Protein AF-A0A967NB26-F1 (afdb_monomer_lite)

Sequence (271 aa):
MTHTLHRYGPYPDLTDDYIVFAMPARGYNDRDAVERQREFLRLALRHDPVNIGDSKKGGAFHAEEGLGPGVHWRRNGGMDPGTVIEGVDSPGLVSAVFDRYEAVEAFVRELEAADLGLSVNVSSLADRAEACCRACGLTRHSVEYSLGFRGRTERLPEEPALRLSTMCGHGMVSPRLAGKMLERVREGRRSPEEAAGTLARFCVCGVFNPARAARILAGGEPRGVGARDRGELGEHLPGVHPEKHSRIASSRASAERPLSGSSRPRNDTLT

Secondary structure (DSSP, 8-state):
--TTTT--S-GGGSTT-EEEEEEPPTTTS-TTHHHHHHHHHHHHHTT--SEEEETTTEESSPPPS---GGGGT----S--HHHHHHH--SS--EEEEES-HHHHHHHHHHHHHHT---EEEEES-HHHHHHHHHHTTPPP----------S-GGGSPPHHHHHHHGGGSSS-S-HHHHHHHHHHHHTTSS-HHHHHHHHHTT-TTS---HHHHHHHHTTPPPPP--TTTS----S-SPP--------------------------------

Foldseek 3Di:
DCLQQQQDDPQLLQLQKKKKKWAADPPPQFVVVLVLLLVLLVLLVVLPFLKKFFPPQFIQLADDPPPDPCCVQDPDLDGRSVCRSVVSDGGGMIMTIGRDLVSVLVSVLVNVVVPSVTDMDMHTPPVSVCVSCVSNVHDDPDDDHDPYDDDPCVPDQDRLLSNQQSQLSVSLQPSVLSVVLLVCCVVVVDQLLSSLSVSQNSSGRTRHRSVSSSCSSNVHDRDDQDPVSPPPPDPDPPDPDDDDDDDDDDDDDDDDDDDDDDDDDDDDDDD

Structure (mmCIF, N/CA/C/O backbone):
data_AF-A0A967NB26-F1
#
_entry.id   AF-A0A967NB26-F1
#
loop_
_atom_site.group_PDB
_atom_site.id
_atom_site.type_symbol
_atom_site.label_atom_id
_atom_site.label_alt_id
_atom_site.label_comp_id
_atom_site.label_asym_id
_atom_site.label_entity_id
_atom_site.label_seq_id
_atom_site.pdbx_PDB_ins_code
_atom_site.Cartn_x
_atom_site.Cartn_y
_atom_site.Cartn_z
_atom_site.occupancy
_atom_site.B_iso_or_equiv
_atom_site.auth_seq_id
_atom_site.auth_comp_id
_atom_site.auth_asym_id
_atom_site.auth_atom_id
_atom_site.pdbx_PDB_model_num
ATOM 1 N N . MET A 1 1 ? 8.879 -12.209 0.072 1.00 56.44 1 MET A N 1
ATOM 2 C CA . MET A 1 1 ? 8.487 -10.818 0.394 1.00 56.44 1 MET A CA 1
ATOM 3 C C . MET A 1 1 ? 7.181 -10.930 1.162 1.00 56.44 1 MET A C 1
ATOM 5 O O . MET A 1 1 ? 6.112 -10.800 0.593 1.00 56.44 1 MET A O 1
ATOM 9 N N . THR A 1 2 ? 7.266 -11.309 2.437 1.00 60.75 2 THR A N 1
ATOM 10 C CA . THR A 1 2 ? 6.155 -12.023 3.095 1.00 60.75 2 THR A CA 1
ATOM 11 C C . THR A 1 2 ? 5.225 -11.104 3.898 1.00 60.75 2 THR A C 1
ATOM 13 O O . THR A 1 2 ? 4.138 -11.495 4.314 1.00 60.75 2 THR A O 1
ATOM 16 N N . HIS A 1 3 ? 5.636 -9.852 4.124 1.00 77.31 3 HIS A N 1
ATOM 17 C CA . HIS A 1 3 ? 5.004 -8.980 5.111 1.00 77.31 3 HIS A CA 1
ATOM 18 C C . HIS A 1 3 ? 3.604 -8.503 4.688 1.00 77.31 3 HIS A C 1
ATOM 20 O O . HIS A 1 3 ? 2.718 -8.416 5.534 1.00 77.31 3 HIS A O 1
ATOM 26 N N . THR A 1 4 ? 3.358 -8.252 3.397 1.00 86.94 4 THR A N 1
ATOM 27 C CA . THR A 1 4 ? 2.028 -7.849 2.904 1.00 86.94 4 THR A CA 1
ATOM 28 C C . THR A 1 4 ? 1.067 -9.010 2.663 1.00 86.94 4 THR A C 1
ATOM 30 O O . THR A 1 4 ? -0.120 -8.765 2.479 1.00 86.94 4 THR A O 1
ATOM 33 N N . LEU A 1 5 ? 1.537 -10.261 2.700 1.00 83.75 5 LEU A N 1
ATOM 34 C CA . LEU A 1 5 ? 0.688 -11.447 2.522 1.00 83.75 5 LEU A CA 1
ATOM 35 C C . LEU A 1 5 ? -0.113 -11.799 3.779 1.00 83.75 5 LEU A C 1
ATOM 37 O O . LEU A 1 5 ? -1.134 -12.475 3.700 1.00 83.75 5 LEU A O 1
ATOM 41 N N . HIS A 1 6 ? 0.323 -11.331 4.948 1.00 87.69 6 HIS A N 1
ATOM 42 C CA . HIS A 1 6 ? -0.341 -11.593 6.227 1.00 87.69 6 HIS A CA 1
ATOM 43 C C . HIS A 1 6 ? -1.467 -10.599 6.552 1.00 87.69 6 HIS A C 1
ATOM 45 O O . HIS A 1 6 ? -1.814 -10.414 7.721 1.00 87.69 6 HIS A O 1
ATOM 51 N N . ARG A 1 7 ? -2.059 -9.957 5.537 1.00 92.44 7 ARG A N 1
ATOM 52 C CA . ARG A 1 7 ? -3.219 -9.085 5.734 1.00 92.44 7 ARG A CA 1
ATOM 53 C C . ARG A 1 7 ? -4.418 -9.892 6.195 1.00 92.44 7 ARG A C 1
ATOM 55 O O . ARG A 1 7 ? -4.801 -10.879 5.575 1.00 92.44 7 ARG A O 1
ATOM 62 N N . TYR A 1 8 ? -4.986 -9.469 7.317 1.00 93.50 8 TYR A N 1
ATOM 63 C CA . TYR A 1 8 ? -6.102 -10.152 7.950 1.00 93.50 8 TYR A CA 1
ATOM 64 C C . TYR A 1 8 ? -7.425 -9.481 7.590 1.00 93.50 8 TYR A C 1
ATOM 66 O O . TYR A 1 8 ? -7.505 -8.251 7.560 1.00 93.50 8 TYR A O 1
ATOM 74 N N . GLY A 1 9 ? -8.457 -10.290 7.358 1.00 92.00 9 GLY A N 1
ATOM 75 C CA . GLY A 1 9 ? -9.823 -9.867 7.064 1.00 92.00 9 GLY A CA 1
ATOM 76 C C . GLY A 1 9 ? -10.608 -10.981 6.363 1.00 92.00 9 GLY A C 1
ATOM 77 O O . GLY A 1 9 ? -10.001 -11.926 5.853 1.00 92.00 9 GLY A O 1
ATOM 78 N N . PRO A 1 10 ? -11.947 -10.905 6.342 1.00 90.56 10 PRO A N 1
ATOM 79 C CA . PRO A 1 10 ? -12.755 -11.806 5.528 1.00 90.56 10 PRO A CA 1
ATOM 80 C C . PRO A 1 10 ? -12.493 -11.557 4.034 1.00 90.56 10 PRO A C 1
ATOM 82 O O . PRO A 1 10 ? -12.123 -10.452 3.645 1.00 90.56 10 PRO A O 1
ATOM 85 N N . TYR A 1 11 ? -12.728 -12.560 3.181 1.00 91.06 11 TYR A N 1
ATOM 86 C CA . TYR A 1 11 ? -12.450 -12.472 1.738 1.00 91.06 11 TYR A CA 1
ATOM 87 C C . TYR A 1 11 ? -12.994 -11.186 1.076 1.00 91.06 11 TYR A C 1
ATOM 89 O O . TYR A 1 11 ? -12.203 -10.489 0.444 1.00 91.06 11 TYR A O 1
ATOM 97 N N . PRO A 1 12 ? -14.270 -10.784 1.268 1.00 89.62 12 PRO A N 1
ATOM 98 C CA . PRO A 1 12 ? -14.810 -9.569 0.644 1.00 89.62 12 PRO A CA 1
ATOM 99 C C . PRO A 1 12 ? -14.138 -8.258 1.093 1.00 89.62 12 PRO A C 1
ATOM 101 O O . PRO A 1 12 ? -14.307 -7.220 0.468 1.00 89.62 12 PRO A O 1
ATOM 104 N N . ASP A 1 13 ? -13.401 -8.268 2.207 1.00 89.19 13 ASP A N 1
ATOM 105 C CA . ASP A 1 13 ? -12.663 -7.098 2.696 1.00 89.19 13 ASP A CA 1
ATOM 106 C C . ASP A 1 13 ? -11.258 -6.979 2.087 1.00 89.19 13 ASP A C 1
ATOM 108 O O . ASP A 1 13 ? -10.575 -5.977 2.293 1.00 89.19 13 ASP A O 1
ATOM 112 N N . LEU A 1 14 ? -10.806 -8.019 1.388 1.00 92.50 14 LEU A N 1
ATOM 113 C CA . LEU A 1 14 ? -9.493 -8.091 0.749 1.00 92.50 14 LEU A CA 1
ATOM 114 C C . LEU A 1 14 ? -9.586 -7.933 -0.778 1.00 92.50 14 LEU A C 1
ATOM 116 O O . LEU A 1 14 ? -8.562 -7.915 -1.455 1.00 92.50 14 LEU A O 1
ATOM 120 N N . THR A 1 15 ? -10.795 -7.819 -1.339 1.00 92.50 15 THR A N 1
ATOM 121 C CA . THR A 1 15 ? -11.013 -7.703 -2.793 1.00 92.50 15 THR A CA 1
ATOM 122 C C . THR A 1 15 ? -10.658 -6.334 -3.367 1.00 92.50 15 THR A C 1
ATOM 124 O O . THR A 1 15 ? -10.613 -6.187 -4.583 1.00 92.50 15 THR A O 1
ATOM 127 N N . ASP A 1 16 ? -10.414 -5.342 -2.517 1.00 92.56 16 ASP A N 1
ATOM 128 C CA . ASP A 1 16 ? -9.975 -3.987 -2.861 1.00 92.56 16 ASP A CA 1
ATOM 129 C C . ASP A 1 16 ? -8.596 -3.677 -2.256 1.00 92.56 16 ASP A C 1
ATOM 131 O O . ASP A 1 16 ? -8.324 -2.560 -1.820 1.00 92.56 16 ASP A O 1
ATOM 135 N N . ASP A 1 17 ? -7.733 -4.688 -2.157 1.00 95.62 17 ASP A N 1
ATOM 136 C CA . ASP A 1 17 ? -6.411 -4.538 -1.563 1.00 95.62 17 ASP A CA 1
ATOM 137 C C . ASP A 1 17 ? -5.329 -5.147 -2.452 1.00 95.62 17 ASP A C 1
ATOM 139 O O . ASP A 1 17 ? -4.975 -6.324 -2.343 1.00 95.62 17 ASP A O 1
ATOM 143 N N . TYR A 1 18 ? -4.825 -4.318 -3.365 1.00 96.44 18 TYR A N 1
ATOM 144 C CA . TYR A 1 18 ? -3.816 -4.693 -4.345 1.00 96.44 18 TYR A CA 1
ATOM 145 C C . TYR A 1 18 ? -2.552 -3.883 -4.124 1.00 96.44 18 TYR A C 1
ATOM 147 O O . TYR A 1 18 ? -2.595 -2.657 -4.077 1.00 96.44 18 TYR A O 1
ATOM 155 N N . ILE A 1 19 ? -1.415 -4.561 -4.020 1.00 97.06 19 ILE A N 1
ATOM 156 C CA . ILE A 1 19 ? -0.118 -3.906 -3.863 1.00 97.06 19 ILE A CA 1
ATOM 157 C C . ILE A 1 19 ? 0.798 -4.450 -4.941 1.00 97.06 19 ILE A C 1
ATOM 159 O O . ILE A 1 19 ? 1.047 -5.654 -4.995 1.00 97.06 19 ILE A O 1
ATOM 163 N N . VAL A 1 20 ? 1.303 -3.568 -5.790 1.00 97.25 20 VAL A N 1
ATOM 164 C CA . VAL A 1 20 ? 2.274 -3.911 -6.822 1.00 97.25 20 VAL A CA 1
ATOM 165 C C . VAL A 1 20 ? 3.627 -3.377 -6.390 1.00 97.25 20 VAL A C 1
ATOM 167 O O . VAL A 1 20 ? 3.770 -2.196 -6.081 1.00 97.25 20 VAL A O 1
ATOM 170 N N . PHE A 1 21 ? 4.619 -4.252 -6.359 1.00 96.88 21 PHE A N 1
ATOM 171 C CA . PHE A 1 21 ? 6.000 -3.931 -6.033 1.00 96.88 21 PHE A CA 1
ATOM 172 C C . PHE A 1 21 ? 6.872 -4.010 -7.270 1.00 96.88 21 PHE A C 1
ATOM 174 O O . PHE A 1 21 ? 6.679 -4.918 -8.075 1.00 96.88 21 PHE A O 1
ATOM 181 N N . ALA A 1 22 ? 7.887 -3.151 -7.350 1.00 96.94 22 ALA A N 1
ATOM 182 C CA . ALA A 1 22 ? 8.974 -3.288 -8.308 1.00 96.94 22 ALA A CA 1
ATOM 183 C C . ALA A 1 22 ? 10.338 -3.127 -7.626 1.00 96.94 22 ALA A C 1
ATOM 185 O O . ALA A 1 22 ? 10.576 -2.185 -6.861 1.00 96.94 22 ALA A O 1
ATOM 186 N N . MET A 1 23 ? 11.253 -4.053 -7.909 1.00 95.94 23 MET A N 1
ATOM 187 C CA . MET A 1 23 ? 12.622 -4.007 -7.393 1.00 95.94 23 MET A CA 1
ATOM 188 C C . MET A 1 23 ? 13.634 -4.583 -8.393 1.00 95.94 23 MET A C 1
ATOM 190 O O . MET A 1 23 ? 13.323 -5.543 -9.102 1.00 95.94 23 MET A O 1
ATOM 194 N N . PRO A 1 24 ? 14.862 -4.045 -8.454 1.00 96.25 24 PRO A N 1
ATOM 195 C CA . PRO A 1 24 ? 15.952 -4.680 -9.170 1.00 96.25 24 PRO A CA 1
ATOM 196 C C . PRO A 1 24 ? 16.529 -5.853 -8.359 1.00 96.25 24 PRO A C 1
ATOM 198 O O . PRO A 1 24 ? 16.583 -5.839 -7.127 1.00 96.25 24 PRO A O 1
ATOM 201 N N . ALA A 1 25 ? 17.017 -6.862 -9.066 1.00 93.81 25 ALA A N 1
ATOM 202 C CA . ALA A 1 25 ? 17.925 -7.874 -8.566 1.00 93.81 25 ALA A CA 1
ATOM 203 C C . ALA A 1 25 ? 19.355 -7.312 -8.511 1.00 93.81 25 ALA A C 1
ATOM 205 O O . ALA A 1 25 ? 19.955 -6.933 -9.524 1.00 93.81 25 ALA A O 1
ATOM 206 N N . ARG A 1 26 ? 19.911 -7.280 -7.297 1.00 92.31 26 ARG A N 1
ATOM 207 C CA . ARG A 1 26 ? 21.260 -6.769 -7.029 1.00 92.31 26 ARG A CA 1
ATOM 208 C C . ARG A 1 26 ? 22.308 -7.510 -7.863 1.00 92.31 26 ARG A C 1
ATOM 210 O O . ARG A 1 26 ? 22.366 -8.736 -7.815 1.00 92.31 26 ARG A O 1
ATOM 217 N N . GLY A 1 27 ? 23.153 -6.763 -8.570 1.00 93.12 27 GLY A N 1
ATOM 218 C CA . GLY A 1 27 ? 24.195 -7.295 -9.448 1.00 93.12 27 GLY A CA 1
ATOM 219 C C . GLY A 1 27 ? 23.717 -7.799 -10.814 1.00 93.12 27 GLY A C 1
ATOM 220 O O . GLY A 1 27 ? 24.556 -8.234 -11.596 1.00 93.12 27 GLY A O 1
ATOM 221 N N . TYR A 1 28 ? 22.416 -7.736 -11.118 1.00 93.81 28 TYR A N 1
ATOM 222 C CA . TYR A 1 28 ? 21.865 -8.165 -12.411 1.00 93.81 28 TYR A CA 1
ATOM 223 C C . TYR A 1 28 ? 21.277 -6.993 -13.196 1.00 93.81 28 TYR A C 1
ATOM 225 O O . TYR A 1 28 ? 21.638 -6.767 -14.346 1.00 93.81 28 TYR A O 1
ATOM 233 N N . ASN A 1 29 ? 20.379 -6.230 -12.575 1.00 93.88 29 ASN A N 1
ATOM 234 C CA . ASN A 1 29 ? 19.657 -5.127 -13.213 1.00 93.88 29 ASN A CA 1
ATOM 235 C C . ASN A 1 29 ? 19.486 -3.940 -12.248 1.00 93.88 29 ASN A C 1
ATOM 237 O O . ASN A 1 29 ? 18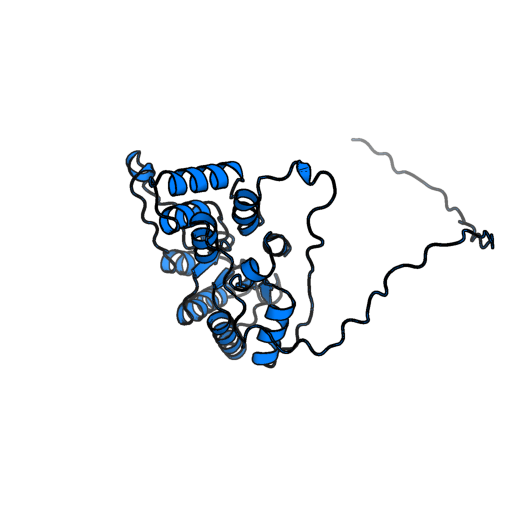.481 -3.240 -12.308 1.00 93.88 29 ASN A O 1
ATOM 241 N N . ASP A 1 30 ? 20.443 -3.707 -11.350 1.00 91.19 30 ASP A N 1
ATOM 242 C CA . ASP A 1 30 ? 20.446 -2.601 -10.380 1.00 91.19 30 ASP A CA 1
ATOM 243 C C . ASP A 1 30 ? 21.171 -1.337 -10.872 1.00 91.19 30 ASP A C 1
ATOM 245 O O . ASP A 1 30 ? 20.970 -0.256 -10.312 1.00 91.19 30 ASP A O 1
ATOM 249 N N . ARG A 1 31 ? 21.948 -1.435 -11.957 1.00 90.88 31 ARG A N 1
ATOM 250 C CA . ARG A 1 31 ? 22.485 -0.264 -12.664 1.00 90.88 31 ARG A CA 1
ATOM 251 C C . ARG A 1 31 ? 21.334 0.570 -13.234 1.00 90.88 31 ARG A C 1
ATOM 253 O O . ARG A 1 31 ? 20.413 0.025 -13.842 1.00 90.88 31 ARG A O 1
ATOM 260 N N . ASP A 1 32 ? 21.365 1.877 -12.986 1.00 89.00 32 ASP A N 1
ATOM 261 C CA . ASP A 1 32 ? 20.348 2.843 -13.431 1.00 89.00 32 ASP A CA 1
ATOM 262 C C . ASP A 1 32 ? 18.907 2.463 -13.031 1.00 89.00 32 ASP A C 1
ATOM 264 O O . ASP A 1 32 ? 17.928 2.880 -13.650 1.00 89.00 32 ASP A O 1
ATOM 268 N N . ALA A 1 33 ? 18.747 1.645 -11.983 1.00 95.31 33 ALA A N 1
ATOM 269 C CA . ALA A 1 33 ? 17.432 1.195 -11.537 1.00 95.31 33 ALA A CA 1
ATOM 270 C C . ALA A 1 33 ? 16.601 2.327 -10.922 1.00 95.31 33 ALA A C 1
ATOM 272 O O . ALA A 1 33 ? 15.381 2.263 -10.976 1.00 95.31 33 ALA A O 1
ATOM 273 N N . VAL A 1 34 ? 17.242 3.375 -10.393 1.00 97.00 34 VAL A N 1
ATOM 274 C CA . VAL A 1 34 ? 16.558 4.529 -9.786 1.00 97.00 34 VAL A CA 1
ATOM 275 C C . VAL A 1 34 ? 15.581 5.176 -10.764 1.00 97.00 34 VAL A C 1
ATOM 277 O O . VAL A 1 34 ? 14.421 5.370 -10.415 1.00 97.00 34 VAL A O 1
ATOM 280 N N . GLU A 1 35 ? 15.999 5.459 -12.000 1.00 97.06 35 GLU A N 1
ATOM 281 C CA . GLU A 1 35 ? 15.102 6.112 -12.961 1.00 97.06 35 GLU A CA 1
ATOM 282 C C . GLU A 1 35 ? 13.971 5.181 -13.405 1.00 97.06 35 GLU A C 1
ATOM 284 O O . GLU A 1 35 ? 12.829 5.608 -13.531 1.00 97.06 35 GLU A O 1
ATOM 289 N N . ARG A 1 36 ? 14.248 3.880 -13.533 1.00 97.50 36 ARG A N 1
ATOM 290 C CA . ARG A 1 36 ? 13.222 2.870 -13.834 1.00 97.50 36 ARG A CA 1
ATOM 291 C C . ARG A 1 36 ? 12.217 2.727 -12.686 1.00 97.50 36 ARG A C 1
ATOM 293 O O . ARG A 1 36 ? 11.029 2.554 -12.923 1.00 97.50 36 ARG A O 1
ATOM 300 N N . GLN A 1 37 ? 12.661 2.867 -11.440 1.00 97.75 37 GLN A N 1
ATOM 301 C CA . GLN A 1 37 ? 11.789 2.890 -10.263 1.00 97.75 37 GLN A CA 1
ATOM 302 C C . GLN A 1 37 ? 10.945 4.163 -10.185 1.00 97.75 37 GLN A C 1
ATOM 304 O O . GLN A 1 37 ? 9.766 4.093 -9.846 1.00 97.75 37 GLN A O 1
ATOM 309 N N . ARG A 1 38 ? 11.512 5.318 -10.543 1.00 98.00 38 ARG A N 1
ATOM 310 C CA . ARG A 1 38 ? 10.745 6.561 -10.687 1.00 98.00 38 ARG A CA 1
ATOM 311 C C . ARG A 1 38 ? 9.702 6.438 -11.786 1.00 98.00 38 ARG A C 1
ATOM 313 O O . ARG A 1 38 ? 8.561 6.828 -11.567 1.00 98.00 38 ARG A O 1
ATOM 320 N N . GLU A 1 39 ? 10.054 5.842 -12.923 1.00 98.06 39 GLU A N 1
ATOM 321 C CA . GLU A 1 39 ? 9.104 5.623 -14.011 1.00 98.06 39 GLU A CA 1
ATOM 322 C C . GLU A 1 39 ? 7.984 4.658 -13.617 1.00 98.06 39 GLU A C 1
ATOM 324 O O . GLU A 1 39 ? 6.824 4.956 -13.878 1.00 98.06 39 GLU A O 1
ATOM 329 N N . PHE A 1 40 ? 8.286 3.580 -12.886 1.00 98.50 40 PHE A N 1
ATOM 330 C CA . PHE A 1 40 ? 7.262 2.717 -12.286 1.00 98.50 40 PHE A CA 1
ATOM 331 C C . PHE A 1 40 ? 6.245 3.522 -11.460 1.00 98.50 40 PHE A C 1
ATOM 333 O O . PHE A 1 40 ? 5.037 3.346 -11.615 1.00 98.50 40 PHE A O 1
ATOM 340 N N . LEU A 1 41 ? 6.719 4.434 -10.605 1.00 98.31 41 LEU A N 1
ATOM 341 C CA . LEU A 1 41 ? 5.850 5.275 -9.779 1.00 98.31 41 LEU A CA 1
ATOM 342 C C . LEU A 1 41 ? 5.046 6.278 -10.626 1.00 98.31 41 LEU A C 1
ATOM 344 O O . LEU A 1 41 ? 3.857 6.466 -10.378 1.00 98.31 41 LEU A O 1
ATOM 348 N N . ARG A 1 42 ? 5.656 6.888 -11.653 1.00 98.50 42 ARG A N 1
ATOM 349 C CA . ARG A 1 42 ? 4.958 7.794 -12.586 1.00 98.50 42 ARG A CA 1
ATOM 350 C C . ARG A 1 42 ? 3.884 7.075 -13.399 1.00 98.50 42 ARG A C 1
ATOM 352 O O . ARG A 1 42 ? 2.828 7.655 -13.629 1.00 98.50 42 ARG A O 1
ATOM 359 N N . LEU A 1 43 ? 4.141 5.840 -13.829 1.00 98.38 43 LEU A N 1
ATOM 360 C CA . LEU A 1 43 ? 3.151 4.982 -14.483 1.00 98.38 43 LEU A CA 1
ATOM 361 C C . LEU A 1 43 ? 2.001 4.680 -13.527 1.00 98.38 43 LEU A C 1
ATOM 363 O O . LEU A 1 43 ? 0.847 4.874 -13.895 1.00 98.38 43 LEU A O 1
ATOM 367 N N . ALA A 1 44 ? 2.307 4.292 -12.285 1.00 98.31 44 ALA A N 1
ATOM 368 C CA . ALA A 1 44 ? 1.290 3.989 -11.284 1.00 98.31 44 ALA A CA 1
ATOM 369 C C . ALA A 1 44 ? 0.326 5.162 -11.077 1.00 98.31 44 ALA A C 1
ATOM 371 O O . ALA A 1 44 ? -0.880 4.946 -11.068 1.00 98.31 44 ALA A O 1
ATOM 372 N N . LEU A 1 45 ? 0.836 6.398 -10.996 1.00 98.06 45 LEU A N 1
ATOM 373 C CA . LEU A 1 45 ? 0.020 7.606 -10.818 1.00 98.06 45 LEU A CA 1
ATOM 374 C C . LEU A 1 45 ? -1.013 7.856 -11.927 1.00 98.06 45 LEU A C 1
ATOM 376 O O . LEU A 1 45 ? -1.989 8.556 -11.672 1.00 98.06 45 LEU A O 1
ATOM 380 N N . ARG A 1 46 ? -0.848 7.283 -13.126 1.00 98.12 46 ARG A N 1
ATOM 381 C CA . ARG A 1 46 ? -1.837 7.387 -14.218 1.00 98.12 46 ARG A CA 1
ATOM 382 C C . ARG A 1 46 ? -3.097 6.551 -13.959 1.00 98.12 46 ARG A C 1
ATOM 384 O O . ARG A 1 46 ? -4.093 6.744 -14.647 1.00 98.12 46 ARG A O 1
ATOM 391 N N . HIS A 1 47 ? -3.048 5.646 -12.977 1.00 98.12 47 HIS A N 1
ATOM 392 C CA . HIS A 1 47 ? -4.111 4.691 -12.638 1.00 98.12 47 HIS A CA 1
ATOM 393 C C . HIS A 1 47 ? -4.702 4.918 -11.241 1.00 98.12 47 HIS A C 1
ATOM 395 O O . HIS A 1 47 ? -5.255 3.995 -10.649 1.00 98.12 47 HIS A O 1
ATOM 401 N N . ASP A 1 48 ? -4.587 6.135 -10.703 1.00 97.19 48 ASP A N 1
ATOM 402 C CA . ASP A 1 48 ? -5.189 6.549 -9.426 1.00 97.19 48 ASP A CA 1
ATOM 403 C C . ASP A 1 48 ? -4.867 5.615 -8.233 1.00 97.19 48 ASP A C 1
ATOM 405 O O . ASP A 1 48 ? -5.779 5.051 -7.616 1.00 97.19 48 ASP A O 1
ATOM 409 N N . PRO A 1 49 ? -3.584 5.412 -7.876 1.00 97.69 49 PRO A N 1
ATOM 410 C CA . PRO A 1 49 ? -3.231 4.604 -6.721 1.00 97.69 49 PRO A CA 1
ATOM 411 C C . PRO A 1 49 ? -3.683 5.312 -5.440 1.00 97.69 49 PRO A C 1
ATOM 413 O O . PRO A 1 49 ? -3.565 6.531 -5.302 1.00 97.69 49 PRO A O 1
ATOM 416 N N . VAL A 1 50 ? -4.143 4.540 -4.456 1.00 96.75 50 VAL A N 1
ATOM 417 C CA . VAL A 1 50 ? -4.517 5.065 -3.133 1.00 96.75 50 VAL A CA 1
ATOM 418 C C . VAL A 1 50 ? -3.304 5.323 -2.243 1.00 96.75 50 VAL A C 1
ATOM 420 O O . VAL A 1 50 ? -3.424 5.995 -1.219 1.00 96.75 50 VAL A O 1
ATOM 423 N N . ASN A 1 51 ? -2.144 4.762 -2.596 1.00 96.62 51 ASN A N 1
ATOM 424 C CA . ASN A 1 51 ? -0.864 5.039 -1.957 1.00 96.62 51 ASN A CA 1
ATOM 425 C C . ASN A 1 51 ? 0.296 4.633 -2.877 1.00 96.62 51 ASN A C 1
ATOM 427 O O . ASN A 1 51 ? 0.162 3.708 -3.677 1.00 96.62 51 ASN A O 1
ATOM 431 N N . ILE A 1 52 ? 1.451 5.269 -2.710 1.00 97.06 52 ILE A N 1
ATOM 432 C CA . ILE A 1 52 ? 2.720 4.825 -3.292 1.00 97.06 52 ILE A CA 1
ATOM 433 C C . ILE A 1 52 ? 3.824 4.935 -2.243 1.00 97.06 52 ILE A C 1
ATOM 435 O O . ILE A 1 52 ? 3.708 5.701 -1.284 1.00 97.06 52 ILE A O 1
ATOM 439 N N . GLY A 1 53 ? 4.919 4.204 -2.418 1.00 95.25 53 GLY A N 1
ATOM 440 C CA . GLY A 1 53 ? 6.032 4.312 -1.485 1.00 95.25 53 GLY A CA 1
ATOM 441 C C . GLY A 1 53 ? 7.346 3.753 -1.977 1.00 95.25 53 GLY A C 1
ATOM 442 O O . GLY A 1 53 ? 7.394 2.934 -2.893 1.00 95.25 53 GLY A O 1
ATOM 443 N N . ASP A 1 54 ? 8.399 4.183 -1.298 1.00 94.62 54 ASP A N 1
ATOM 444 C CA . ASP A 1 54 ? 9.751 3.665 -1.392 1.00 94.62 54 ASP A CA 1
ATOM 445 C C . ASP A 1 54 ? 10.188 3.108 -0.029 1.00 94.62 54 ASP A C 1
ATOM 447 O O . ASP A 1 54 ? 10.045 3.740 1.020 1.00 94.62 54 ASP A O 1
ATOM 451 N N . SER A 1 55 ? 10.758 1.907 -0.046 1.00 91.12 55 SER A N 1
ATOM 452 C CA . SER A 1 55 ? 11.205 1.187 1.154 1.00 91.12 55 SER A CA 1
ATOM 453 C C . SER A 1 55 ? 12.248 1.918 2.008 1.00 91.12 55 SER A C 1
ATOM 455 O O . SER A 1 55 ? 12.400 1.570 3.180 1.00 91.12 55 SER A O 1
ATOM 457 N N . LYS A 1 56 ? 12.983 2.887 1.450 1.00 90.06 56 LYS A N 1
ATOM 458 C CA . LYS A 1 56 ? 14.062 3.609 2.138 1.00 90.06 56 LYS A CA 1
ATOM 459 C C . LYS A 1 56 ? 13.653 5.018 2.549 1.00 90.06 56 LYS A C 1
ATOM 461 O O . LYS A 1 56 ? 14.120 5.505 3.576 1.00 90.06 56 LYS A O 1
ATOM 466 N N . LYS A 1 57 ? 12.835 5.680 1.735 1.00 89.12 57 LYS A N 1
ATOM 467 C CA . LYS A 1 57 ? 12.525 7.109 1.846 1.00 89.12 57 LYS A CA 1
ATOM 468 C C . LYS A 1 57 ? 11.147 7.380 2.403 1.00 89.12 57 LYS A C 1
ATOM 470 O O . LYS A 1 57 ? 10.961 8.408 3.047 1.00 89.12 57 LYS A O 1
ATOM 475 N N . GLY A 1 58 ? 10.217 6.450 2.241 1.00 88.38 58 GLY A N 1
ATOM 476 C CA . GLY A 1 58 ? 8.914 6.525 2.871 1.00 88.38 58 GLY A CA 1
ATOM 477 C C . GLY A 1 58 ? 7.752 6.286 1.905 1.00 88.38 58 GLY A C 1
ATOM 478 O O . GLY A 1 58 ? 7.942 6.158 0.697 1.00 88.38 58 GLY A O 1
ATOM 479 N N . GLY A 1 59 ? 6.534 6.257 2.443 1.00 90.38 59 GLY A N 1
ATOM 480 C CA . GLY A 1 59 ? 5.297 6.271 1.663 1.00 90.38 59 GLY A CA 1
ATOM 481 C C . GLY A 1 59 ? 4.694 7.662 1.550 1.00 90.38 59 GLY A C 1
ATOM 482 O O . GLY A 1 59 ? 4.868 8.469 2.454 1.00 90.38 59 GLY A O 1
ATOM 483 N N . ALA A 1 60 ? 3.879 7.891 0.523 1.00 91.44 60 ALA A N 1
ATOM 484 C CA . ALA A 1 60 ? 3.328 9.200 0.171 1.00 91.44 60 ALA A CA 1
ATOM 485 C C . ALA A 1 60 ? 2.478 9.864 1.273 1.00 91.44 60 ALA A C 1
ATOM 487 O O . ALA A 1 60 ? 2.255 11.073 1.253 1.00 91.44 60 ALA A O 1
ATOM 488 N N . PHE A 1 61 ? 2.062 9.101 2.283 1.00 88.75 61 PHE A N 1
ATOM 489 C CA . PHE A 1 61 ? 1.623 9.624 3.574 1.00 88.75 61 PHE A CA 1
ATOM 490 C C . PHE A 1 61 ? 2.839 9.832 4.491 1.00 88.75 61 PHE A C 1
ATOM 492 O O . PHE A 1 61 ? 3.042 9.081 5.444 1.00 88.75 61 PHE A O 1
ATOM 499 N N . HIS A 1 62 ? 3.671 10.837 4.217 1.00 75.62 62 HIS A N 1
ATOM 500 C CA . HIS A 1 62 ? 4.850 11.109 5.043 1.00 75.62 62 HIS A CA 1
ATOM 501 C C . HIS A 1 62 ? 4.502 11.845 6.344 1.00 75.62 62 HIS A C 1
ATOM 503 O O . HIS A 1 62 ? 3.456 12.484 6.504 1.00 75.62 62 HIS A O 1
ATOM 509 N N . ALA A 1 63 ? 5.404 11.753 7.322 1.00 67.62 63 ALA A N 1
ATOM 510 C CA . ALA A 1 63 ? 5.347 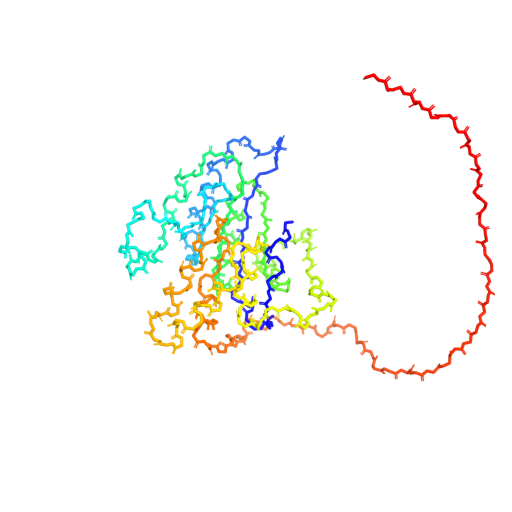12.635 8.474 1.00 67.62 63 ALA A CA 1
ATOM 511 C C . ALA A 1 63 ? 5.781 14.051 8.067 1.00 67.62 63 ALA A C 1
ATOM 513 O O . ALA A 1 63 ? 6.849 14.223 7.496 1.00 67.62 63 ALA A O 1
ATOM 514 N N . GLU A 1 64 ? 4.963 15.053 8.389 1.00 69.38 64 GLU A N 1
ATOM 515 C CA . GLU A 1 64 ? 5.341 16.466 8.249 1.00 69.38 64 GLU A CA 1
ATOM 516 C C . GLU A 1 64 ? 6.619 16.780 9.043 1.00 69.38 64 GLU A C 1
ATOM 518 O O . GLU A 1 64 ? 6.730 16.373 10.202 1.00 69.38 64 GLU A O 1
ATOM 523 N N . GLU A 1 65 ? 7.542 17.541 8.447 1.00 66.19 65 GLU A N 1
ATOM 524 C CA . GLU A 1 65 ? 8.792 17.974 9.094 1.00 66.19 65 GLU A CA 1
ATOM 525 C C . GLU A 1 65 ? 8.536 18.949 10.258 1.00 66.19 65 GLU A C 1
ATOM 527 O O . GLU A 1 65 ? 9.203 18.905 11.293 1.00 66.19 65 GLU A O 1
ATOM 532 N N . GLY A 1 66 ? 7.518 19.805 10.128 1.00 68.81 66 GLY A N 1
ATOM 533 C CA . GLY A 1 66 ? 7.149 20.820 11.115 1.00 68.81 66 GLY A CA 1
ATOM 534 C C . GLY A 1 66 ? 6.322 20.273 12.279 1.00 68.81 66 GLY A C 1
ATOM 535 O O . GLY A 1 66 ? 5.175 20.674 12.450 1.00 68.81 66 GLY A O 1
ATOM 536 N N . LEU A 1 67 ? 6.875 19.369 13.094 1.00 66.38 67 LEU A N 1
ATOM 537 C CA . LEU A 1 67 ? 6.176 18.752 14.233 1.00 66.38 67 LEU A CA 1
ATOM 538 C C . LEU A 1 67 ? 5.987 19.716 15.428 1.00 66.38 67 LEU A C 1
ATOM 540 O O . LEU A 1 67 ? 6.599 19.557 16.481 1.00 66.38 67 LEU A O 1
ATOM 544 N N . GLY A 1 68 ? 5.119 20.720 15.288 1.00 70.12 68 GLY A N 1
ATOM 545 C CA . GLY A 1 68 ? 4.686 21.587 16.392 1.00 70.12 68 GLY A CA 1
ATOM 546 C C . GLY A 1 68 ? 3.484 21.024 17.175 1.00 70.12 68 GLY A C 1
ATOM 547 O O . GLY A 1 68 ? 2.763 20.174 16.659 1.00 70.12 68 GLY A O 1
ATOM 548 N N . PRO A 1 69 ? 3.161 21.527 18.384 1.00 61.47 69 PRO A N 1
ATOM 549 C CA . PRO A 1 69 ? 2.020 21.042 19.181 1.00 61.47 69 PRO A CA 1
ATOM 550 C C . PRO A 1 69 ? 0.665 21.059 18.443 1.00 61.47 69 PRO A C 1
ATOM 552 O O . PRO A 1 69 ? -0.210 20.232 18.712 1.00 61.47 69 PRO A O 1
ATOM 555 N N . GLY A 1 70 ? 0.497 21.972 17.477 1.00 64.38 70 GLY A N 1
ATOM 556 C CA . GLY A 1 70 ? -0.692 22.083 16.626 1.00 64.38 70 GLY A CA 1
ATOM 557 C C . GLY A 1 70 ? -0.882 20.927 15.635 1.00 64.38 70 GLY A C 1
ATOM 558 O O . GLY A 1 70 ? -2.023 20.624 15.278 1.00 64.38 70 GLY A O 1
ATOM 559 N N . VAL A 1 71 ? 0.190 20.213 15.261 1.00 66.81 71 VAL A N 1
ATOM 560 C CA . VAL A 1 71 ? 0.120 19.089 14.308 1.00 66.81 71 VAL A CA 1
ATOM 561 C C . VAL A 1 71 ? -0.616 17.880 14.872 1.00 66.81 71 VAL A C 1
ATOM 563 O O . VAL A 1 71 ? -0.977 16.965 14.147 1.00 66.81 71 VAL A O 1
ATOM 566 N N . HIS A 1 72 ? -0.859 17.805 16.179 1.00 57.75 72 HIS A N 1
ATOM 567 C CA . HIS A 1 72 ? -1.697 16.735 16.722 1.00 57.75 72 HIS A CA 1
ATOM 568 C C . HIS A 1 72 ? -3.180 16.911 16.351 1.00 57.75 72 HIS A C 1
ATOM 570 O O . HIS A 1 72 ? -3.934 15.931 16.355 1.00 57.75 72 HIS A O 1
ATOM 576 N N . TRP A 1 73 ? -3.574 18.140 16.000 1.00 60.38 73 TRP A N 1
ATOM 577 C CA . TRP A 1 73 ? -4.959 18.557 15.781 1.00 60.38 73 TRP A CA 1
ATOM 578 C C . TRP A 1 73 ? -5.255 18.923 14.329 1.00 60.38 73 TRP A C 1
ATOM 580 O O . TRP A 1 73 ? -6.366 18.684 13.873 1.00 60.38 73 TRP A O 1
ATOM 590 N N . ARG A 1 74 ? -4.276 19.467 13.599 1.00 62.84 74 ARG A N 1
ATOM 591 C CA . ARG A 1 74 ? -4.387 19.785 12.171 1.00 62.84 74 ARG A CA 1
ATOM 592 C C . ARG A 1 74 ? -3.172 19.205 11.459 1.00 62.84 74 ARG A C 1
ATOM 594 O O . ARG A 1 74 ? -2.067 19.694 11.654 1.00 62.84 74 ARG A O 1
ATOM 601 N N . ARG A 1 75 ? -3.379 18.133 10.699 1.00 67.00 75 ARG A N 1
ATOM 602 C CA . ARG A 1 75 ? -2.365 17.518 9.833 1.00 67.00 75 ARG A CA 1
ATOM 603 C C . ARG A 1 75 ? -2.852 17.589 8.407 1.00 67.00 75 ARG A C 1
ATOM 605 O O . ARG A 1 75 ? -4.041 17.377 8.171 1.00 67.00 75 ARG A O 1
ATOM 612 N N . ASN A 1 76 ? -1.936 17.825 7.479 1.00 65.44 76 ASN A N 1
ATOM 613 C CA . ASN A 1 76 ? -2.212 17.506 6.096 1.00 65.44 76 ASN A CA 1
ATOM 614 C C . ASN A 1 76 ? -2.366 15.978 6.006 1.00 65.44 76 ASN A C 1
ATOM 616 O O . ASN A 1 76 ? -1.462 15.218 6.362 1.00 65.44 76 ASN A O 1
ATOM 620 N N . GLY A 1 77 ? -3.567 15.536 5.641 1.00 65.31 77 GLY A N 1
ATOM 621 C CA . GLY A 1 77 ? -3.883 14.126 5.416 1.00 65.31 77 GLY A CA 1
ATOM 622 C C . GLY A 1 77 ? -3.695 13.702 3.962 1.00 65.31 77 GLY A C 1
ATOM 623 O O . GLY A 1 77 ? -3.948 12.544 3.646 1.00 65.31 77 GLY A O 1
ATOM 624 N N . GLY A 1 78 ? -3.305 14.636 3.090 1.00 74.94 78 GLY A N 1
ATOM 625 C CA . GLY A 1 78 ? -3.112 14.393 1.672 1.00 74.94 78 GLY A CA 1
ATOM 626 C C . GLY A 1 78 ? -1.881 13.544 1.383 1.00 74.94 78 GLY A C 1
ATOM 627 O O . GLY A 1 78 ? -0.882 13.587 2.101 1.00 74.94 78 GLY A O 1
ATOM 628 N N . MET A 1 79 ? -1.981 12.785 0.300 1.00 85.00 79 MET A N 1
ATOM 629 C CA . MET A 1 79 ? -0.872 12.059 -0.295 1.00 85.00 79 MET A CA 1
ATOM 630 C C . MET A 1 79 ? 0.060 13.048 -1.011 1.00 85.00 79 MET A C 1
ATOM 632 O O . MET A 1 79 ? -0.418 13.874 -1.787 1.00 85.00 79 MET A O 1
ATOM 636 N N . ASP A 1 80 ? 1.371 12.934 -0.796 1.00 89.81 80 ASP A N 1
ATOM 637 C CA . ASP A 1 80 ? 2.393 13.648 -1.569 1.00 89.81 80 ASP A CA 1
ATOM 638 C C . ASP A 1 80 ? 3.248 12.652 -2.371 1.00 89.81 80 ASP A C 1
ATOM 640 O O . ASP A 1 80 ? 4.307 12.204 -1.918 1.00 89.81 80 ASP A O 1
ATOM 644 N N . PRO A 1 81 ? 2.776 12.248 -3.562 1.00 92.06 81 PRO A N 1
ATOM 645 C CA . PRO A 1 81 ? 3.506 11.302 -4.388 1.00 92.06 81 PRO A CA 1
ATOM 646 C C . PRO A 1 81 ? 4.766 11.910 -5.025 1.00 92.06 81 PRO A C 1
ATOM 648 O O . PRO A 1 81 ? 5.684 11.164 -5.366 1.00 92.06 81 PRO A O 1
ATOM 651 N N . GLY A 1 82 ? 4.833 13.240 -5.177 1.00 92.56 82 GLY A N 1
ATOM 652 C CA . GLY A 1 82 ? 5.984 13.929 -5.767 1.00 92.56 82 GLY A CA 1
ATOM 653 C C . GLY A 1 82 ? 7.239 13.733 -4.923 1.00 92.56 82 GLY A C 1
ATOM 654 O O . GLY A 1 82 ? 8.255 13.262 -5.435 1.00 92.56 82 GLY A O 1
ATOM 655 N N . THR A 1 83 ? 7.120 13.951 -3.610 1.00 91.50 83 THR A N 1
ATOM 656 C CA . THR A 1 83 ? 8.206 13.713 -2.646 1.00 91.50 83 THR A CA 1
ATOM 657 C C . THR A 1 83 ? 8.712 12.267 -2.671 1.00 91.50 83 THR A C 1
ATOM 659 O O . THR A 1 83 ? 9.919 12.040 -2.582 1.00 91.50 83 THR A O 1
ATOM 662 N N . VAL A 1 84 ? 7.828 11.275 -2.850 1.00 94.38 84 VAL A N 1
ATOM 663 C CA . VAL A 1 84 ? 8.248 9.865 -2.972 1.00 94.38 84 VAL A CA 1
ATOM 664 C C . VAL A 1 84 ? 9.108 9.663 -4.217 1.00 94.38 84 VAL A C 1
ATOM 666 O O . VAL A 1 84 ? 10.187 9.086 -4.119 1.00 94.38 84 VAL A O 1
ATOM 669 N N . ILE A 1 85 ? 8.648 10.141 -5.377 1.00 96.25 85 ILE A N 1
ATOM 670 C CA . ILE A 1 85 ? 9.326 9.951 -6.669 1.00 96.25 85 ILE A CA 1
ATOM 671 C C . ILE A 1 85 ? 10.688 10.651 -6.680 1.00 96.25 85 ILE A C 1
ATOM 673 O O . ILE A 1 85 ? 11.698 10.044 -7.045 1.00 96.25 85 ILE A O 1
ATOM 677 N N . GLU A 1 86 ? 10.732 11.915 -6.266 1.00 94.44 86 GLU A N 1
ATOM 678 C CA . GLU A 1 86 ? 11.969 12.699 -6.207 1.00 94.44 86 GLU A CA 1
ATOM 679 C C . GLU A 1 86 ? 12.945 12.131 -5.170 1.00 94.44 86 GLU A C 1
ATOM 681 O O . GLU A 1 86 ? 14.156 12.094 -5.405 1.00 94.44 86 GLU A O 1
ATOM 686 N N . GLY A 1 87 ? 12.409 11.612 -4.060 1.00 93.12 87 GLY A N 1
ATOM 687 C CA . GLY A 1 87 ? 13.173 11.022 -2.970 1.00 93.12 87 GLY A CA 1
ATOM 688 C C . GLY A 1 87 ? 13.906 9.730 -3.332 1.00 93.12 87 GLY A C 1
ATOM 689 O O . GLY A 1 87 ? 14.923 9.441 -2.698 1.00 93.12 87 GLY A O 1
ATOM 690 N N . VAL A 1 88 ? 13.451 8.966 -4.338 1.00 95.81 88 VAL A N 1
ATOM 691 C CA . VAL A 1 88 ? 14.138 7.738 -4.781 1.00 95.81 88 VAL A CA 1
ATOM 692 C C . VAL A 1 88 ? 15.541 8.095 -5.273 1.00 95.81 88 VAL A C 1
ATOM 694 O O . VAL A 1 88 ? 15.703 8.657 -6.354 1.00 95.81 88 VAL A O 1
ATOM 697 N N . ASP A 1 89 ? 16.562 7.767 -4.485 1.00 95.12 89 ASP A N 1
ATOM 698 C CA . ASP A 1 89 ? 17.961 8.147 -4.735 1.00 95.12 89 ASP A CA 1
ATOM 699 C C . ASP A 1 89 ? 18.907 6.950 -4.870 1.00 95.12 89 ASP A C 1
ATOM 701 O O . ASP A 1 89 ? 20.081 7.097 -5.209 1.00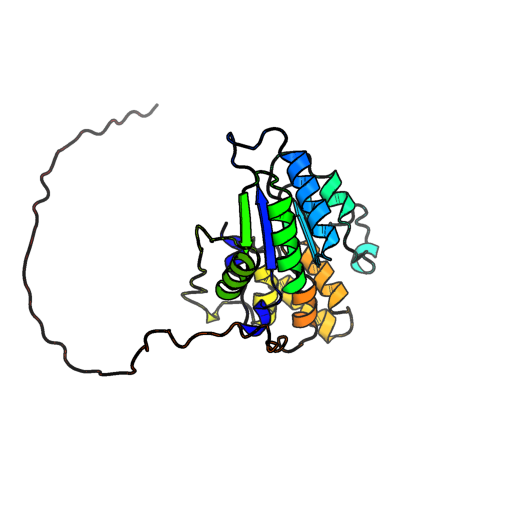 95.12 89 ASP A O 1
ATOM 705 N N . SER A 1 90 ? 18.411 5.747 -4.592 1.00 94.69 90 SER A N 1
ATOM 706 C CA . SER A 1 90 ? 19.205 4.530 -4.606 1.00 94.69 90 SER A CA 1
ATOM 707 C C . SER A 1 90 ? 18.333 3.320 -4.940 1.00 94.69 90 SER A C 1
ATOM 709 O O . SER A 1 90 ? 17.174 3.284 -4.528 1.00 94.69 90 SER A O 1
ATOM 711 N N . PRO A 1 91 ? 18.877 2.295 -5.626 1.00 94.81 91 PRO A N 1
ATOM 712 C CA . PRO A 1 91 ? 18.128 1.085 -5.949 1.00 94.81 91 PRO A CA 1
ATOM 713 C C . PRO A 1 91 ? 17.511 0.463 -4.695 1.00 94.81 91 PRO A C 1
ATOM 715 O O . PRO A 1 91 ? 18.210 0.209 -3.707 1.00 94.81 91 PRO A O 1
ATOM 718 N N . GLY A 1 92 ? 16.202 0.250 -4.714 1.00 93.50 92 GLY A N 1
ATOM 719 C CA . GLY A 1 92 ? 15.457 -0.228 -3.551 1.00 93.50 92 GLY A CA 1
ATOM 720 C C . GLY A 1 92 ? 14.233 -1.037 -3.938 1.00 93.50 92 GLY A C 1
ATOM 721 O O . GLY A 1 92 ? 14.233 -1.736 -4.945 1.00 93.50 92 GLY A O 1
ATOM 722 N N . LEU A 1 93 ? 13.182 -0.929 -3.145 1.00 94.25 93 LEU A N 1
ATOM 723 C CA . LEU A 1 93 ? 11.865 -1.448 -3.472 1.00 94.25 93 LEU A CA 1
ATOM 724 C C . LEU A 1 93 ? 10.886 -0.285 -3.493 1.00 94.25 93 LEU A C 1
ATOM 726 O O . LEU A 1 93 ? 10.779 0.442 -2.504 1.00 94.25 93 LEU A O 1
ATOM 730 N N . VAL A 1 94 ? 10.164 -0.165 -4.601 1.00 97.19 94 VAL A N 1
ATOM 731 C CA . VAL A 1 94 ? 9.054 0.776 -4.756 1.00 97.19 94 VAL A CA 1
ATOM 732 C C . VAL A 1 94 ? 7.734 0.019 -4.813 1.00 97.19 94 VAL A C 1
ATOM 734 O O . VAL A 1 94 ? 7.696 -1.160 -5.179 1.00 97.19 94 VAL A O 1
ATOM 737 N N . SER A 1 95 ? 6.655 0.680 -4.409 1.00 97.06 95 SER A N 1
ATOM 738 C CA . SER A 1 95 ? 5.324 0.086 -4.327 1.00 97.06 95 SER A CA 1
ATOM 739 C C . SER A 1 95 ? 4.229 1.058 -4.745 1.00 97.06 95 SER A C 1
ATOM 741 O O . SER A 1 95 ? 4.355 2.267 -4.549 1.00 97.06 95 SER A O 1
ATOM 743 N N . ALA A 1 96 ? 3.152 0.506 -5.291 1.00 97.94 96 ALA A N 1
ATOM 744 C CA . ALA A 1 96 ? 1.899 1.193 -5.564 1.00 97.94 96 ALA A CA 1
ATOM 745 C C . ALA A 1 96 ? 0.734 0.361 -5.017 1.00 97.94 96 ALA A C 1
ATOM 747 O O . ALA A 1 96 ? 0.719 -0.864 -5.156 1.00 97.94 96 ALA A O 1
ATOM 748 N N . VAL A 1 97 ? -0.223 1.024 -4.376 1.00 97.81 97 VAL A N 1
ATOM 749 C CA . VAL A 1 97 ? -1.381 0.407 -3.724 1.00 97.81 97 VAL A CA 1
ATOM 750 C C . VAL A 1 97 ? -2.646 0.863 -4.436 1.00 97.81 97 VAL A C 1
ATOM 752 O O . VAL A 1 97 ? -2.842 2.060 -4.632 1.00 97.81 97 VAL A O 1
ATOM 755 N N . PHE A 1 98 ? -3.521 -0.078 -4.776 1.00 98.12 98 PHE A N 1
ATOM 756 C CA . PHE A 1 98 ? -4.784 0.169 -5.468 1.00 98.12 98 PHE A CA 1
ATOM 757 C C . PHE A 1 98 ? -5.950 -0.446 -4.695 1.00 98.12 98 PHE A C 1
ATOM 759 O O . PHE A 1 98 ? -5.825 -1.520 -4.101 1.00 98.12 98 PHE A O 1
ATOM 766 N N . ASP A 1 99 ? -7.097 0.225 -4.754 1.00 96.88 99 ASP A N 1
ATOM 767 C CA . ASP A 1 99 ? -8.364 -0.204 -4.156 1.00 96.88 99 ASP A CA 1
ATOM 768 C C . ASP A 1 99 ? -9.400 -0.668 -5.195 1.00 96.88 99 ASP A C 1
ATOM 770 O O . ASP A 1 99 ? -10.556 -0.943 -4.876 1.00 96.88 99 ASP A O 1
ATOM 774 N N . ARG A 1 100 ? -9.002 -0.765 -6.466 1.00 95.75 100 ARG A N 1
ATOM 775 C CA . ARG A 1 100 ? -9.867 -1.198 -7.566 1.00 95.75 100 ARG A CA 1
ATOM 776 C C . ARG A 1 100 ? -9.144 -2.189 -8.457 1.00 95.75 100 ARG A C 1
ATOM 778 O O . ARG A 1 100 ? -7.981 -1.984 -8.804 1.00 95.75 100 ARG A O 1
ATOM 785 N N . TYR A 1 101 ? -9.862 -3.234 -8.854 1.00 95.75 101 TYR A N 1
ATOM 786 C CA . TYR A 1 101 ? -9.328 -4.270 -9.730 1.00 95.75 101 TYR A CA 1
ATOM 787 C C . TYR A 1 101 ? -8.981 -3.710 -11.116 1.00 95.75 101 TYR A C 1
ATOM 789 O O . TYR A 1 101 ? -7.912 -3.983 -11.651 1.00 95.75 101 TYR A O 1
ATOM 797 N N . GLU A 1 102 ? -9.841 -2.856 -11.670 1.00 96.38 102 GLU A N 1
ATOM 798 C CA . GLU A 1 102 ? -9.651 -2.271 -12.999 1.00 96.38 1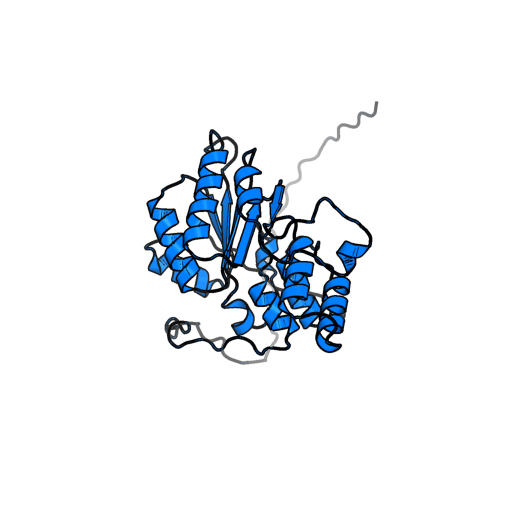02 GLU A CA 1
ATOM 799 C C . GLU A 1 102 ? -8.400 -1.387 -13.063 1.00 96.38 102 GLU A C 1
ATOM 801 O O . GLU A 1 102 ? -7.694 -1.386 -14.068 1.00 96.38 102 GLU A O 1
ATOM 806 N N . ALA A 1 103 ? -8.110 -0.665 -11.977 1.00 97.62 103 ALA A N 1
ATOM 807 C CA . ALA A 1 103 ? -6.931 0.187 -11.873 1.00 97.62 103 ALA A CA 1
ATOM 808 C C . ALA A 1 103 ? -5.639 -0.641 -11.851 1.00 97.62 103 ALA A C 1
ATOM 810 O O . ALA A 1 103 ? -4.713 -0.354 -12.607 1.00 97.62 103 ALA A O 1
ATOM 811 N N . VAL A 1 104 ? -5.584 -1.706 -11.038 1.00 97.44 104 VAL A N 1
ATOM 812 C CA . VAL A 1 104 ? -4.400 -2.578 -11.004 1.00 97.44 104 VAL A CA 1
ATOM 813 C C . VAL A 1 104 ? -4.229 -3.361 -12.306 1.00 97.44 104 VAL A C 1
ATOM 815 O O . VAL A 1 104 ? -3.103 -3.531 -12.755 1.00 97.44 104 VAL A O 1
ATOM 818 N N . GLU A 1 105 ? -5.314 -3.803 -12.946 1.00 97.62 105 GLU A N 1
ATOM 819 C CA . GLU A 1 105 ? -5.246 -4.491 -14.239 1.00 97.62 105 GLU A CA 1
ATOM 820 C C . GLU A 1 105 ? -4.691 -3.567 -15.334 1.00 97.62 105 GLU A C 1
ATOM 822 O O . GLU A 1 105 ? -3.774 -3.946 -16.064 1.00 97.62 105 GLU A O 1
ATOM 827 N N . ALA A 1 106 ? -5.210 -2.339 -15.431 1.00 98.06 106 ALA A N 1
ATOM 828 C CA . ALA A 1 106 ? -4.721 -1.348 -16.385 1.00 98.06 106 ALA A CA 1
ATOM 829 C C . ALA A 1 106 ? -3.252 -0.981 -16.121 1.00 98.06 106 ALA A C 1
ATOM 831 O O . ALA A 1 106 ? -2.457 -0.935 -17.062 1.00 98.06 106 ALA A O 1
ATOM 832 N N . PHE A 1 107 ? -2.876 -0.818 -14.850 1.00 98.44 107 PHE A N 1
ATOM 833 C CA . PHE A 1 107 ? -1.498 -0.545 -14.462 1.00 98.44 107 PHE A CA 1
ATOM 834 C C . PHE A 1 107 ? -0.548 -1.695 -14.805 1.00 98.44 107 PHE A C 1
ATOM 836 O O . PHE A 1 107 ? 0.498 -1.452 -15.395 1.00 98.44 107 PHE A O 1
ATOM 843 N N . VAL A 1 108 ? -0.895 -2.946 -14.480 1.00 97.69 108 VAL A N 1
ATOM 844 C CA . VAL A 1 108 ? -0.054 -4.116 -14.792 1.00 97.69 108 VAL A CA 1
ATOM 845 C C . VAL A 1 108 ? 0.119 -4.273 -16.303 1.00 97.69 108 VAL A C 1
ATOM 847 O O . VAL A 1 108 ? 1.222 -4.567 -16.760 1.00 97.69 108 VAL A O 1
ATOM 850 N N . ARG A 1 109 ? -0.931 -4.013 -17.089 1.00 97.69 109 ARG A N 1
ATOM 851 C CA . ARG A 1 109 ? -0.862 -4.023 -18.555 1.00 97.69 109 ARG A CA 1
ATOM 852 C C . ARG A 1 109 ? 0.091 -2.960 -19.104 1.00 97.69 109 ARG A C 1
ATOM 854 O O . ARG A 1 109 ? 0.877 -3.257 -19.999 1.00 97.69 109 ARG A O 1
ATOM 861 N N . GLU A 1 110 ? 0.025 -1.733 -18.589 1.00 98.00 110 GLU A N 1
ATOM 862 C CA . GLU A 1 110 ? 0.935 -0.660 -19.012 1.00 98.00 110 GLU A CA 1
ATOM 863 C C . GLU A 1 110 ? 2.371 -0.911 -18.534 1.00 98.00 110 GLU A C 1
ATOM 865 O O . GLU A 1 110 ? 3.320 -0.657 -19.271 1.00 98.00 110 GLU A O 1
ATOM 870 N N . LEU A 1 111 ? 2.535 -1.465 -17.331 1.00 97.56 111 LEU A N 1
ATOM 871 C CA . LEU A 1 111 ? 3.833 -1.813 -16.766 1.00 97.56 111 LEU A CA 1
ATOM 872 C C . LEU A 1 111 ? 4.548 -2.893 -17.585 1.00 97.56 111 LEU A C 1
ATOM 874 O O . LEU A 1 111 ? 5.749 -2.771 -17.814 1.00 97.56 111 LEU A O 1
ATOM 878 N N . GLU A 1 112 ? 3.818 -3.913 -18.042 1.00 96.25 112 GLU A N 1
ATOM 879 C CA . GLU A 1 112 ? 4.355 -4.929 -18.953 1.00 96.25 112 GLU A CA 1
ATOM 880 C C . GLU A 1 112 ? 4.803 -4.298 -20.277 1.00 96.25 112 GLU A C 1
ATOM 882 O O . GLU A 1 112 ? 5.913 -4.542 -20.739 1.00 96.25 112 GLU A O 1
ATOM 887 N N . ALA A 1 113 ? 3.974 -3.428 -20.865 1.00 97.19 113 ALA A N 1
ATOM 888 C CA . ALA A 1 113 ? 4.312 -2.743 -22.113 1.00 97.19 113 ALA A CA 1
ATOM 889 C C . ALA A 1 113 ? 5.528 -1.807 -21.979 1.00 97.19 113 ALA A C 1
ATOM 891 O O . ALA A 1 113 ? 6.247 -1.592 -22.954 1.00 97.19 113 ALA A O 1
ATOM 892 N N . ALA A 1 114 ? 5.752 -1.243 -20.789 1.00 97.25 114 ALA A N 1
ATOM 893 C CA . ALA A 1 114 ? 6.888 -0.372 -20.506 1.00 97.25 114 ALA A CA 1
ATOM 894 C C . ALA A 1 114 ? 8.222 -1.127 -20.366 1.00 97.25 114 ALA A C 1
ATOM 896 O O . ALA A 1 114 ? 9.266 -0.482 -20.443 1.00 97.25 114 ALA A O 1
ATOM 897 N N . ASP A 1 115 ? 8.190 -2.446 -20.129 1.00 96.31 115 ASP A N 1
ATOM 898 C CA . ASP A 1 115 ? 9.355 -3.332 -19.982 1.00 96.31 115 ASP A CA 1
ATOM 899 C C . ASP A 1 115 ? 10.524 -2.690 -19.211 1.00 96.31 115 ASP A C 1
ATOM 901 O O . ASP A 1 115 ? 11.660 -2.562 -19.671 1.00 96.31 115 ASP A O 1
ATOM 905 N N . LEU A 1 116 ? 10.245 -2.248 -17.981 1.00 96.50 116 LEU A N 1
ATOM 906 C CA . LEU A 1 116 ? 11.241 -1.565 -17.147 1.00 96.50 116 LEU A CA 1
ATOM 907 C C . LEU A 1 116 ? 12.382 -2.497 -16.690 1.00 96.50 116 LEU A C 1
ATOM 909 O O . LEU A 1 116 ? 13.300 -2.067 -15.982 1.00 96.50 116 LEU A O 1
ATOM 913 N N . GLY A 1 117 ? 12.330 -3.790 -17.025 1.00 95.44 117 GLY A N 1
ATOM 914 C CA . GLY A 1 117 ? 13.322 -4.779 -16.615 1.00 95.44 117 GLY A CA 1
ATOM 915 C C . GLY A 1 117 ? 13.491 -4.872 -15.095 1.00 95.44 117 GLY A C 1
ATOM 916 O O . GLY A 1 117 ? 14.610 -5.078 -14.622 1.00 95.44 117 GLY A O 1
ATOM 917 N N . LEU A 1 118 ? 12.418 -4.654 -14.325 1.00 95.88 118 LEU A N 1
ATOM 918 C CA . LEU A 1 118 ? 12.361 -4.784 -12.864 1.00 95.88 118 LEU A CA 1
ATOM 919 C C . LEU A 1 118 ? 11.578 -6.048 -12.485 1.00 95.88 118 LEU A C 1
ATOM 921 O O . LEU A 1 118 ? 10.664 -6.456 -13.193 1.00 95.88 118 LEU A O 1
ATOM 925 N N . SER A 1 119 ? 11.902 -6.658 -11.343 1.00 95.12 119 SER A N 1
ATOM 926 C CA . SER A 1 119 ? 11.092 -7.755 -10.808 1.00 95.12 119 SER A CA 1
ATOM 927 C C . SER A 1 119 ? 9.815 -7.194 -10.195 1.00 95.12 119 SER A C 1
ATOM 929 O O . SER A 1 119 ? 9.885 -6.352 -9.295 1.00 95.12 119 SER A O 1
ATOM 931 N N . VAL A 1 120 ? 8.667 -7.684 -10.666 1.00 95.50 120 VAL A N 1
ATOM 932 C CA . VAL A 1 120 ? 7.342 -7.251 -10.218 1.00 95.50 120 VAL A CA 1
ATOM 933 C C . VAL A 1 120 ? 6.704 -8.314 -9.330 1.00 95.50 120 VAL A C 1
ATOM 935 O O . VAL A 1 120 ? 6.716 -9.497 -9.656 1.00 95.50 120 VAL A O 1
ATOM 938 N N . ASN A 1 121 ? 6.133 -7.897 -8.199 1.00 94.06 121 ASN A N 1
ATOM 939 C CA . ASN A 1 121 ? 5.321 -8.762 -7.339 1.00 94.06 121 ASN A CA 1
ATOM 940 C C . ASN A 1 121 ? 3.953 -8.118 -7.110 1.00 94.06 121 ASN A C 1
ATOM 942 O O . ASN A 1 121 ? 3.887 -6.942 -6.761 1.00 94.06 121 ASN A O 1
ATOM 946 N N . VAL A 1 122 ? 2.876 -8.894 -7.244 1.00 94.69 122 VAL A N 1
ATOM 947 C CA . VAL A 1 122 ? 1.508 -8.453 -6.932 1.00 94.69 122 VAL A CA 1
ATOM 948 C C . VAL A 1 122 ? 1.038 -9.172 -5.672 1.00 94.69 122 VAL A C 1
ATOM 950 O O . VAL A 1 122 ? 0.915 -10.394 -5.652 1.00 94.69 122 VAL A O 1
ATOM 953 N N . SER A 1 123 ? 0.795 -8.412 -4.609 1.00 94.19 123 SER A N 1
ATOM 954 C CA . SER A 1 123 ? 0.257 -8.901 -3.341 1.00 94.19 123 SER A CA 1
ATOM 955 C C . SER A 1 123 ? -1.228 -8.558 -3.265 1.00 94.19 123 SER A C 1
ATOM 957 O O . SER A 1 123 ? -1.589 -7.390 -3.141 1.00 94.19 123 SER A O 1
ATOM 959 N N . SER A 1 124 ? -2.071 -9.585 -3.326 1.00 93.88 124 SER A N 1
ATOM 960 C CA . SER A 1 124 ? -3.529 -9.529 -3.164 1.00 93.88 124 SER A CA 1
ATOM 961 C C . SER A 1 124 ? -4.058 -10.944 -2.873 1.00 93.88 124 SER A C 1
ATOM 963 O O . SER A 1 124 ? -3.278 -11.864 -2.605 1.00 93.88 124 SER A O 1
ATOM 965 N N . LEU A 1 125 ? -5.377 -11.147 -2.920 1.00 93.19 125 LEU A N 1
ATOM 966 C CA . LEU A 1 125 ? -5.953 -12.492 -2.963 1.00 93.19 125 LEU A CA 1
ATOM 967 C C . LEU A 1 125 ? -5.416 -13.272 -4.181 1.00 93.19 125 LEU A C 1
ATOM 969 O O . LEU A 1 125 ? -5.333 -12.741 -5.288 1.00 93.19 125 LEU A O 1
ATOM 973 N N . ALA A 1 126 ? -5.044 -14.540 -3.977 1.00 92.06 126 ALA A N 1
ATOM 974 C CA . ALA A 1 126 ? -4.307 -15.323 -4.975 1.00 92.06 126 ALA A CA 1
ATOM 975 C C . ALA A 1 126 ? -5.073 -15.531 -6.295 1.00 92.06 126 ALA A C 1
ATOM 977 O O . ALA A 1 126 ? -4.468 -15.495 -7.365 1.00 92.06 126 ALA A O 1
ATOM 978 N N . ASP A 1 127 ? -6.390 -15.724 -6.215 1.00 92.44 127 ASP A N 1
ATOM 979 C CA . ASP A 1 127 ? -7.302 -15.820 -7.361 1.00 92.44 127 ASP A CA 1
ATOM 980 C C . ASP A 1 127 ? -7.385 -14.494 -8.135 1.00 92.44 127 ASP A C 1
ATOM 982 O O . ASP A 1 127 ? -7.409 -14.485 -9.365 1.00 92.44 127 ASP A O 1
ATOM 986 N N . ARG A 1 128 ? -7.355 -13.357 -7.432 1.00 93.00 128 ARG A N 1
ATOM 987 C CA . ARG A 1 128 ? -7.376 -12.023 -8.048 1.00 93.00 128 ARG A CA 1
ATOM 988 C C . ARG A 1 128 ? -6.062 -11.659 -8.717 1.00 93.00 128 ARG A C 1
ATOM 990 O O . ARG A 1 128 ? -6.086 -11.120 -9.822 1.00 93.00 128 ARG A O 1
ATOM 997 N N . ALA A 1 129 ? -4.933 -11.975 -8.086 1.00 92.81 129 ALA A N 1
ATOM 998 C CA . ALA A 1 129 ? -3.620 -11.822 -8.707 1.00 92.81 129 ALA A CA 1
ATOM 999 C C . ALA A 1 129 ? -3.525 -12.658 -9.995 1.00 92.81 129 ALA A C 1
ATOM 1001 O O . ALA A 1 129 ? -3.121 -12.147 -11.035 1.00 92.81 129 ALA A O 1
ATOM 1002 N N . GLU A 1 130 ? -3.974 -13.916 -9.953 1.00 94.06 130 GLU A N 1
ATOM 1003 C CA . GLU A 1 130 ? -4.016 -14.795 -11.125 1.00 94.06 130 GLU A CA 1
ATOM 1004 C C . GLU A 1 130 ? -4.921 -14.257 -12.238 1.00 94.06 130 GLU A C 1
ATOM 1006 O O . GLU A 1 130 ? -4.506 -14.221 -13.398 1.00 94.06 130 GLU A O 1
ATOM 1011 N N . ALA A 1 131 ? -6.126 -13.792 -11.897 1.00 93.69 131 ALA A N 1
ATOM 1012 C CA . ALA A 1 131 ? -7.033 -13.187 -12.865 1.00 93.69 131 ALA A CA 1
ATOM 1013 C C . ALA A 1 131 ? -6.403 -11.958 -13.541 1.00 93.69 131 ALA A C 1
ATOM 1015 O O . ALA A 1 131 ? -6.473 -11.842 -14.763 1.00 93.69 131 ALA A O 1
ATOM 1016 N N . CYS A 1 132 ? -5.756 -11.079 -12.763 1.00 94.44 132 CYS A N 1
ATOM 1017 C CA . CYS A 1 132 ? -5.070 -9.885 -13.268 1.00 94.44 132 CYS A CA 1
ATOM 1018 C C . CYS A 1 132 ? -3.927 -10.250 -14.229 1.00 94.44 132 CYS A C 1
ATOM 1020 O O . CYS A 1 132 ? -3.884 -9.748 -15.353 1.00 94.44 132 CYS A O 1
ATOM 1022 N N . CYS A 1 133 ? -3.058 -11.195 -13.845 1.00 93.44 133 CYS A N 1
ATOM 1023 C CA . CYS A 1 133 ? -1.994 -11.685 -14.723 1.00 93.44 133 CYS A CA 1
ATOM 1024 C C . CYS A 1 133 ? -2.562 -12.241 -16.037 1.00 93.44 133 CYS A C 1
ATOM 1026 O O . CYS A 1 133 ? -2.131 -11.834 -17.115 1.00 93.44 133 CYS A O 1
ATOM 1028 N N . ARG A 1 134 ? -3.583 -13.104 -15.966 1.00 94.56 134 ARG A N 1
ATOM 1029 C CA . ARG A 1 134 ? -4.210 -13.703 -17.152 1.00 94.56 134 ARG A CA 1
ATOM 1030 C C . ARG A 1 134 ? -4.837 -12.653 -18.074 1.00 94.56 134 ARG A C 1
ATOM 1032 O O . ARG A 1 134 ? -4.680 -12.755 -19.287 1.00 94.56 134 ARG A O 1
ATOM 1039 N N . ALA A 1 135 ? -5.504 -11.640 -17.519 1.00 93.44 135 ALA A N 1
ATOM 1040 C CA . ALA A 1 135 ? -6.087 -10.530 -18.281 1.00 93.44 135 ALA A CA 1
ATOM 1041 C C . ALA A 1 135 ? -5.033 -9.664 -19.002 1.00 93.44 135 ALA A C 1
ATOM 1043 O O . ALA A 1 135 ? -5.352 -8.966 -19.969 1.00 93.44 135 ALA A O 1
ATOM 1044 N N . CYS A 1 136 ? -3.776 -9.727 -18.557 1.00 93.38 136 CYS A N 1
ATOM 1045 C CA . CYS A 1 136 ? -2.633 -9.065 -19.182 1.00 93.38 136 CYS A CA 1
ATOM 1046 C C . CYS A 1 136 ? -1.809 -10.004 -20.084 1.00 93.38 136 CYS A C 1
ATOM 1048 O O . CYS A 1 136 ? -0.779 -9.589 -20.600 1.00 93.38 136 CYS A O 1
ATOM 1050 N N . GLY A 1 137 ? -2.233 -11.260 -20.281 1.00 94.06 137 GLY A N 1
ATOM 1051 C CA . GLY A 1 137 ? -1.470 -12.252 -21.051 1.00 94.06 137 GLY A CA 1
ATOM 1052 C C . GLY A 1 137 ? -0.234 -12.799 -20.323 1.00 94.06 137 GLY A C 1
ATOM 1053 O O . GLY A 1 137 ? 0.613 -13.436 -20.945 1.00 94.06 137 GLY A O 1
ATOM 1054 N N . LEU A 1 138 ? -0.134 -12.579 -19.010 1.00 94.38 138 LEU A N 1
ATOM 1055 C CA . LEU A 1 138 ? 1.002 -12.976 -18.183 1.00 94.38 138 LEU A CA 1
ATOM 1056 C C . LEU A 1 138 ? 0.767 -14.335 -17.527 1.00 94.38 138 LEU A C 1
ATOM 1058 O O . LEU A 1 138 ? -0.298 -14.610 -16.970 1.00 94.38 138 LEU A O 1
ATOM 1062 N N . THR A 1 139 ? 1.809 -15.164 -17.514 1.00 92.75 139 THR A N 1
ATOM 1063 C CA . THR A 1 139 ? 1.831 -16.409 -16.738 1.00 92.75 139 THR A CA 1
ATOM 1064 C C . THR A 1 139 ? 2.613 -16.182 -15.450 1.00 92.75 139 THR A C 1
ATOM 1066 O O . THR A 1 139 ? 3.812 -15.910 -15.490 1.00 92.75 139 THR A O 1
ATOM 1069 N N . ARG A 1 140 ? 1.952 -16.303 -14.290 1.00 88.94 140 ARG A N 1
ATOM 1070 C CA . ARG A 1 140 ? 2.636 -16.194 -12.990 1.00 88.94 140 ARG A CA 1
ATOM 1071 C C . ARG A 1 140 ? 3.684 -17.302 -12.841 1.00 88.94 140 ARG A C 1
ATOM 1073 O O . ARG A 1 140 ? 3.386 -18.469 -13.079 1.00 88.94 140 ARG A O 1
ATOM 1080 N N . HIS A 1 141 ? 4.889 -16.952 -12.397 1.00 89.50 141 HIS A N 1
ATOM 1081 C CA . HIS A 1 141 ? 5.965 -17.932 -12.198 1.00 89.50 141 HIS A CA 1
ATOM 1082 C C . HIS A 1 141 ? 5.981 -18.539 -10.784 1.00 89.50 141 HIS A C 1
ATOM 1084 O O . HIS A 1 141 ? 6.494 -19.636 -10.583 1.00 89.50 141 HIS A O 1
ATOM 1090 N N . SER A 1 142 ? 5.458 -17.829 -9.780 1.00 91.06 142 SER A N 1
ATOM 1091 C CA . SER A 1 142 ? 5.416 -18.289 -8.388 1.00 91.06 142 SER A CA 1
ATOM 1092 C C . SER A 1 142 ? 4.224 -17.708 -7.641 1.00 91.06 142 SER A C 1
ATOM 1094 O O . SER A 1 142 ? 3.698 -16.660 -8.010 1.00 91.06 142 SER A O 1
ATOM 1096 N N . VAL A 1 143 ? 3.842 -18.374 -6.554 1.00 91.62 143 VAL A N 1
ATOM 1097 C CA . VAL A 1 143 ? 2.821 -17.918 -5.611 1.00 91.62 143 VAL A CA 1
ATOM 1098 C C . VAL A 1 143 ? 3.315 -18.155 -4.188 1.00 91.62 143 VAL A C 1
ATOM 1100 O O . VAL A 1 143 ? 3.962 -19.163 -3.906 1.00 91.62 143 VAL A O 1
ATOM 1103 N N . GLU A 1 144 ? 3.015 -17.221 -3.295 1.00 88.94 144 GLU A N 1
ATOM 1104 C CA . GLU A 1 144 ? 3.295 -17.335 -1.869 1.00 88.94 144 GLU A CA 1
ATOM 1105 C C . GLU A 1 144 ? 1.960 -17.284 -1.110 1.00 88.94 144 GLU A C 1
ATOM 1107 O O . GLU A 1 144 ? 1.111 -16.441 -1.397 1.00 88.94 144 GLU A O 1
ATOM 1112 N N . TYR A 1 145 ? 1.757 -18.202 -0.160 1.00 87.31 145 TYR A N 1
ATOM 1113 C CA . TYR A 1 145 ? 0.527 -18.296 0.629 1.00 87.31 145 TYR A CA 1
ATOM 1114 C C . TYR A 1 145 ? 0.798 -18.004 2.104 1.00 87.31 145 TYR A C 1
ATOM 1116 O O . TYR A 1 145 ? 1.661 -18.620 2.730 1.00 87.31 145 TYR A O 1
ATOM 1124 N N . SER A 1 146 ? -0.014 -17.126 2.692 1.00 87.56 146 SER A N 1
ATOM 1125 C CA . SER A 1 146 ? -0.099 -16.983 4.144 1.00 87.56 146 SER A CA 1
ATOM 1126 C C . SER A 1 146 ? -0.939 -18.127 4.721 1.00 87.56 146 SER A C 1
ATOM 1128 O O . SER A 1 146 ? -2.119 -18.261 4.406 1.00 87.56 146 SER A O 1
ATOM 1130 N N . LEU A 1 147 ? -0.356 -18.934 5.612 1.00 88.50 147 LEU A N 1
ATOM 1131 C CA . LEU A 1 147 ? -1.063 -20.019 6.318 1.00 88.50 147 LEU A CA 1
ATOM 1132 C C . LEU A 1 147 ? -1.983 -19.528 7.454 1.00 88.50 147 LEU A C 1
ATOM 1134 O O . LEU A 1 147 ? -2.599 -20.347 8.149 1.00 88.50 147 LEU A O 1
ATOM 1138 N N . GLY A 1 148 ? -2.051 -18.207 7.648 1.00 87.69 148 GLY A N 1
ATOM 1139 C CA . GLY A 1 148 ? -2.799 -17.551 8.713 1.00 87.69 148 GLY A CA 1
ATOM 1140 C C . GLY A 1 148 ? -2.154 -17.676 10.096 1.00 87.69 148 GLY A C 1
ATOM 1141 O O . GLY A 1 148 ? -1.052 -18.201 10.266 1.00 87.69 148 GLY A O 1
ATOM 1142 N N . PHE A 1 149 ? -2.862 -17.173 11.107 1.00 90.38 149 PHE A N 1
ATOM 1143 C CA . PHE A 1 149 ? -2.435 -17.256 12.501 1.00 90.38 149 PHE A CA 1
ATOM 1144 C C . PHE A 1 149 ? -2.634 -18.673 13.056 1.00 90.38 149 PHE A C 1
ATOM 1146 O O . PHE A 1 149 ? -3.670 -19.301 12.842 1.00 90.38 149 PHE A O 1
ATOM 1153 N N . ARG A 1 150 ? -1.645 -19.175 13.802 1.00 91.31 150 ARG A N 1
ATOM 1154 C CA . ARG A 1 150 ? -1.683 -20.475 14.490 1.00 91.31 150 ARG A CA 1
ATOM 1155 C C . ARG A 1 150 ? -1.271 -20.297 15.953 1.00 91.31 150 ARG A C 1
ATOM 1157 O O . ARG A 1 150 ? -0.476 -19.415 16.268 1.00 91.31 150 ARG A O 1
ATOM 1164 N N . GLY A 1 151 ? -1.782 -21.150 16.841 1.00 94.62 151 GLY A N 1
ATOM 1165 C CA . GLY A 1 151 ? -1.466 -21.119 18.273 1.00 94.62 151 GLY A CA 1
ATOM 1166 C C . GLY A 1 151 ? -2.513 -20.371 19.099 1.00 94.62 151 GLY A C 1
ATOM 1167 O O . GLY A 1 151 ? -3.703 -20.606 18.926 1.00 94.62 151 GLY A O 1
ATOM 1168 N N . ARG A 1 152 ? -2.064 -19.500 20.014 1.00 93.88 152 ARG A N 1
ATOM 1169 C CA . ARG A 1 152 ? -2.912 -18.764 20.973 1.00 93.88 152 ARG A CA 1
ATOM 1170 C C . ARG A 1 152 ? -3.658 -17.590 20.326 1.00 93.88 152 ARG A C 1
ATOM 1172 O O . ARG A 1 152 ? -3.358 -16.425 20.601 1.00 93.88 152 ARG A O 1
ATOM 1179 N N . THR A 1 153 ? -4.577 -17.889 19.411 1.00 93.12 153 THR A N 1
ATOM 1180 C CA . THR A 1 153 ? -5.337 -16.891 18.639 1.00 93.12 153 THR A CA 1
ATOM 1181 C C . THR A 1 153 ? -6.262 -16.036 19.504 1.00 93.12 153 THR A C 1
ATOM 1183 O O . THR A 1 153 ? -6.575 -14.915 19.128 1.00 93.12 153 THR A O 1
ATOM 1186 N N . GLU A 1 154 ? -6.627 -16.503 20.698 1.00 94.31 154 GLU A N 1
ATOM 1187 C CA . GLU A 1 154 ? -7.378 -15.746 21.705 1.00 94.31 154 GLU A CA 1
ATOM 1188 C C . GLU A 1 154 ? -6.622 -14.524 22.252 1.00 94.31 154 GLU A C 1
ATOM 1190 O O . GLU A 1 154 ? -7.220 -13.646 22.864 1.00 94.31 154 GLU A O 1
ATOM 1195 N N . ARG A 1 155 ? -5.300 -14.456 22.041 1.00 94.44 155 ARG A N 1
ATOM 1196 C CA . ARG A 1 155 ? -4.462 -13.311 22.434 1.00 94.44 155 ARG A CA 1
ATOM 1197 C C . ARG A 1 155 ? -4.285 -12.283 21.320 1.00 94.44 155 ARG A C 1
ATOM 1199 O O . ARG A 1 155 ? -3.575 -11.295 21.526 1.00 94.44 155 ARG A O 1
ATOM 1206 N N . LEU A 1 156 ? -4.842 -12.536 20.137 1.00 94.44 156 LEU A N 1
ATOM 1207 C CA . LEU A 1 156 ? -4.788 -11.577 19.045 1.00 94.44 156 LEU A CA 1
ATOM 1208 C C . LEU A 1 156 ? -5.596 -10.321 19.410 1.00 94.44 156 LEU A C 1
ATOM 1210 O O . LEU A 1 156 ? -6.555 -10.404 20.178 1.00 94.44 156 LEU A O 1
ATOM 1214 N N . PRO A 1 157 ? -5.216 -9.149 18.876 1.00 93.69 157 PRO A N 1
ATOM 1215 C CA . PRO A 1 157 ? -6.048 -7.958 18.961 1.00 93.69 157 PRO A CA 1
ATOM 1216 C C . PRO A 1 157 ? -7.463 -8.206 18.434 1.00 93.69 157 PRO A C 1
ATOM 1218 O O . PRO A 1 157 ? -7.666 -9.047 17.557 1.00 93.69 157 PRO A O 1
ATOM 1221 N N . GLU A 1 158 ? -8.414 -7.403 18.909 1.00 92.38 158 GLU A N 1
ATOM 1222 C CA . GLU A 1 158 ? -9.771 -7.380 18.365 1.00 92.38 158 GLU A CA 1
ATOM 1223 C C . GLU A 1 158 ? -9.763 -7.174 16.845 1.00 92.38 158 GLU A C 1
ATOM 1225 O O . GLU A 1 158 ? -8.912 -6.459 16.302 1.00 92.38 158 GLU A O 1
ATOM 1230 N N . GLU A 1 159 ? -10.734 -7.783 16.161 1.00 92.56 159 GLU A N 1
ATOM 1231 C CA . GLU A 1 159 ? -10.731 -7.919 14.704 1.00 92.56 159 GLU A CA 1
ATOM 1232 C C . GLU A 1 159 ? -10.476 -6.598 13.951 1.00 92.56 159 GLU A C 1
ATOM 1234 O O . GLU A 1 159 ? -9.577 -6.586 13.105 1.00 92.56 159 GLU A O 1
ATOM 1239 N N . PRO A 1 160 ? -11.157 -5.469 14.241 1.00 93.62 160 PRO A N 1
ATOM 1240 C CA . PRO A 1 160 ? -10.907 -4.227 13.509 1.00 93.62 160 PRO A CA 1
ATOM 1241 C C . PRO A 1 160 ? -9.472 -3.715 13.691 1.00 93.62 160 PRO A C 1
ATOM 1243 O O . PRO A 1 160 ? -8.832 -3.282 12.732 1.00 93.62 160 PRO A O 1
ATOM 1246 N N . ALA A 1 161 ? -8.918 -3.821 14.902 1.00 95.12 161 ALA A N 1
ATOM 1247 C CA . ALA A 1 161 ? -7.538 -3.429 15.169 1.00 95.12 161 ALA A CA 1
ATOM 1248 C C . ALA A 1 161 ? -6.534 -4.368 14.478 1.00 95.12 161 ALA A C 1
ATOM 1250 O O . ALA A 1 161 ? -5.490 -3.915 13.997 1.00 95.12 161 ALA A O 1
ATOM 1251 N N . LEU A 1 162 ? -6.848 -5.663 14.380 1.00 95.00 162 LEU A N 1
ATOM 1252 C CA . LEU A 1 162 ? -6.023 -6.648 13.679 1.00 95.00 162 LEU A CA 1
ATOM 1253 C C . LEU A 1 162 ? -6.029 -6.416 12.158 1.00 95.00 162 LEU A C 1
ATOM 1255 O O . LEU A 1 162 ? -4.966 -6.389 11.537 1.00 95.00 162 LEU A O 1
ATOM 1259 N N . ARG A 1 163 ? -7.202 -6.162 11.561 1.00 95.19 163 ARG A N 1
ATOM 1260 C CA . ARG A 1 163 ? -7.354 -5.832 10.129 1.00 95.19 163 ARG A CA 1
ATOM 1261 C C . ARG A 1 163 ? -6.575 -4.573 9.742 1.00 95.19 163 ARG A C 1
ATOM 1263 O O . ARG A 1 163 ? -5.952 -4.543 8.683 1.00 95.19 163 ARG A O 1
ATOM 1270 N N . LEU A 1 164 ? -6.573 -3.559 10.614 1.00 96.06 164 LEU A N 1
ATOM 1271 C CA . LEU A 1 164 ? -5.826 -2.314 10.414 1.00 96.06 164 LEU A CA 1
ATOM 1272 C C . LEU A 1 164 ? -4.311 -2.500 10.586 1.00 96.06 164 LEU A C 1
ATOM 1274 O O . LEU A 1 164 ? -3.534 -2.091 9.728 1.00 96.06 164 LEU A O 1
ATOM 1278 N N . SER A 1 165 ? -3.873 -3.124 11.681 1.00 95.19 165 SER A N 1
ATOM 1279 C CA . SER A 1 165 ? -2.440 -3.262 11.998 1.00 95.19 165 SER A CA 1
ATOM 1280 C C . SER A 1 165 ? -1.684 -4.171 11.025 1.00 95.19 165 SER A C 1
ATOM 1282 O O . SER A 1 165 ? -0.527 -3.900 10.694 1.00 95.19 165 SER A O 1
ATOM 1284 N N . THR A 1 166 ? -2.340 -5.211 10.502 1.00 94.75 166 THR A N 1
ATOM 1285 C CA . THR A 1 166 ? -1.723 -6.164 9.562 1.00 94.75 166 THR A CA 1
ATOM 1286 C C . THR A 1 166 ? -1.457 -5.591 8.168 1.00 94.75 166 THR A C 1
ATOM 1288 O O . THR A 1 166 ? -0.628 -6.145 7.453 1.00 94.75 166 THR A O 1
ATOM 1291 N N . MET A 1 167 ? -2.049 -4.451 7.783 1.00 95.06 167 MET A N 1
ATOM 1292 C CA . MET A 1 167 ? -1.783 -3.836 6.470 1.00 95.06 167 MET A CA 1
ATOM 1293 C C . MET A 1 167 ? -0.330 -3.390 6.278 1.00 95.06 167 MET A C 1
ATOM 1295 O O . MET A 1 167 ? 0.197 -3.459 5.172 1.00 95.06 167 MET A O 1
ATOM 1299 N N . CYS A 1 168 ? 0.353 -2.957 7.340 1.00 90.75 168 CYS A N 1
ATOM 1300 C CA . CYS A 1 168 ? 1.753 -2.541 7.231 1.00 90.75 168 CYS A CA 1
ATOM 1301 C C . CYS A 1 168 ? 2.711 -3.728 7.020 1.00 90.75 168 CYS A C 1
ATOM 1303 O O . CYS A 1 168 ? 3.800 -3.536 6.482 1.00 90.75 168 CYS A O 1
ATOM 1305 N N . GLY A 1 169 ? 2.365 -4.923 7.507 1.00 86.62 169 GLY A N 1
ATOM 1306 C CA . GLY A 1 169 ? 3.222 -6.115 7.493 1.00 86.62 169 GLY A CA 1
ATOM 1307 C C . GLY A 1 169 ? 4.459 -6.068 8.410 1.00 86.62 169 GLY A C 1
ATOM 1308 O O . GLY A 1 169 ? 4.829 -7.085 8.982 1.00 86.62 169 GLY A O 1
ATOM 1309 N N . HIS A 1 170 ? 5.071 -4.898 8.614 1.00 89.88 170 HIS A N 1
ATOM 1310 C CA . HIS A 1 170 ? 6.248 -4.696 9.477 1.00 89.88 170 HIS A CA 1
ATOM 1311 C C . HIS A 1 170 ? 5.910 -4.470 10.962 1.00 89.88 170 HIS A C 1
ATOM 1313 O O . HIS A 1 170 ? 6.806 -4.308 11.783 1.00 89.88 170 HIS A O 1
ATOM 1319 N N . GLY A 1 171 ? 4.623 -4.396 11.318 1.00 88.50 171 GLY A N 1
ATOM 1320 C CA . GLY A 1 171 ? 4.184 -4.137 12.696 1.00 88.50 171 GLY A CA 1
ATOM 1321 C C . GLY A 1 171 ? 4.330 -2.683 13.168 1.00 88.50 171 GLY A C 1
ATOM 1322 O O . GLY A 1 171 ? 4.111 -2.406 14.345 1.00 88.50 171 GLY A O 1
ATOM 1323 N N . MET A 1 172 ? 4.649 -1.741 12.272 1.00 91.81 172 MET A N 1
ATOM 1324 C CA . MET A 1 172 ? 4.787 -0.316 12.619 1.00 91.81 172 MET A CA 1
ATOM 1325 C C . MET A 1 172 ? 3.445 0.358 12.943 1.00 91.81 172 MET A C 1
ATOM 1327 O O . MET A 1 172 ? 3.386 1.318 13.710 1.00 91.81 172 MET A O 1
ATOM 1331 N N . VAL A 1 173 ? 2.341 -0.177 12.414 1.00 93.62 173 VAL A N 1
ATOM 1332 C CA . VAL A 1 173 ? 0.987 0.209 12.823 1.00 93.62 173 VAL A CA 1
ATOM 1333 C C . VAL A 1 173 ? 0.585 -0.657 14.013 1.00 93.62 173 VAL A C 1
ATOM 1335 O O . VAL A 1 173 ? 0.115 -1.781 13.850 1.00 93.62 173 VAL A O 1
ATOM 1338 N N . SER A 1 174 ? 0.789 -0.148 15.230 1.00 94.94 174 SER A N 1
ATOM 1339 C CA . SER A 1 174 ? 0.456 -0.922 16.431 1.00 94.94 174 SER A CA 1
ATOM 1340 C C . SER A 1 174 ? -1.064 -1.143 16.571 1.00 94.94 174 SER A C 1
ATOM 1342 O O . SER A 1 174 ? -1.845 -0.221 16.309 1.00 94.94 174 SER A O 1
ATOM 1344 N N . PRO A 1 175 ? -1.519 -2.305 17.083 1.00 95.19 175 PRO A N 1
ATOM 1345 C CA . PRO A 1 175 ? -2.941 -2.542 17.341 1.00 95.19 175 PRO A CA 1
ATOM 1346 C C . PRO A 1 175 ? -3.565 -1.539 18.322 1.00 95.19 175 PRO A C 1
ATOM 1348 O O . PRO A 1 175 ? -4.733 -1.189 18.189 1.00 95.19 175 PRO A O 1
ATOM 1351 N N . ARG A 1 176 ? -2.782 -1.015 19.279 1.00 96.44 176 ARG A N 1
ATOM 1352 C CA . ARG A 1 176 ? -3.243 0.025 20.217 1.00 96.44 176 ARG A CA 1
ATOM 1353 C C . ARG A 1 176 ? -3.518 1.353 19.515 1.00 96.44 176 ARG A C 1
ATOM 1355 O O . ARG A 1 176 ? -4.491 2.026 19.838 1.00 96.44 176 ARG A O 1
ATOM 1362 N N . LEU A 1 177 ? -2.675 1.728 18.551 1.00 94.75 177 LEU A N 1
ATOM 1363 C CA . LEU A 1 177 ? -2.911 2.916 17.733 1.00 94.75 177 LEU A CA 1
ATOM 1364 C C . LEU A 1 177 ? -4.158 2.735 16.860 1.00 94.75 177 LEU A C 1
ATOM 1366 O O . LEU A 1 177 ? -4.976 3.649 16.794 1.00 94.75 177 LEU A O 1
ATOM 1370 N N . ALA A 1 178 ? -4.323 1.560 16.247 1.00 95.81 178 ALA A N 1
ATOM 1371 C CA . ALA A 1 178 ? -5.520 1.227 15.480 1.00 95.81 178 ALA A CA 1
ATOM 1372 C C . ALA A 1 178 ? -6.794 1.317 16.342 1.00 95.81 178 ALA A C 1
ATOM 1374 O O . ALA A 1 178 ? -7.738 1.999 15.952 1.00 95.81 178 ALA A O 1
ATOM 1375 N N . GLY A 1 179 ? -6.782 0.730 17.546 1.00 95.50 179 GLY A N 1
ATOM 1376 C CA . GLY A 1 179 ? -7.866 0.847 18.529 1.00 95.50 179 GLY A CA 1
ATOM 1377 C C . GLY A 1 179 ? -8.197 2.300 18.880 1.00 95.50 179 GLY A C 1
ATOM 1378 O O . GLY A 1 179 ? -9.346 2.719 18.787 1.00 95.50 179 GLY A O 1
ATOM 1379 N N . LYS A 1 180 ? -7.179 3.119 19.160 1.00 95.31 180 LYS A N 1
ATOM 1380 C CA . LYS A 1 180 ? -7.366 4.550 19.443 1.00 95.31 180 LYS A CA 1
ATOM 1381 C C . LYS A 1 180 ? -7.957 5.327 18.261 1.00 95.31 180 LYS A C 1
ATOM 1383 O O . LYS A 1 180 ? -8.694 6.290 18.467 1.00 95.31 180 LYS A O 1
ATOM 1388 N N . MET A 1 181 ? -7.601 4.974 17.025 1.00 95.06 181 MET A N 1
ATOM 1389 C CA . MET A 1 181 ? -8.188 5.601 15.835 1.00 95.06 181 MET A CA 1
ATOM 1390 C C . MET A 1 181 ? -9.652 5.193 15.655 1.00 95.06 181 MET A C 1
ATOM 1392 O O . MET A 1 181 ? -10.474 6.060 15.375 1.00 95.06 181 MET A O 1
ATOM 1396 N N . LEU A 1 182 ? -9.989 3.924 15.905 1.00 95.06 182 LEU A N 1
ATOM 1397 C CA . LEU A 1 182 ? -11.375 3.445 15.925 1.00 95.06 182 LEU A CA 1
ATOM 1398 C C . LEU A 1 182 ? -12.220 4.203 16.957 1.00 95.06 182 LEU A C 1
ATOM 1400 O O . LEU A 1 182 ? -13.299 4.683 16.626 1.00 95.06 182 LEU A O 1
ATOM 1404 N N . GLU A 1 183 ? -11.722 4.363 18.185 1.00 94.94 183 GLU A N 1
ATOM 1405 C CA . GLU A 1 183 ? -12.397 5.144 19.232 1.00 94.94 183 GLU A CA 1
ATOM 1406 C C . GLU A 1 183 ? -12.634 6.592 18.796 1.00 94.94 183 GLU A C 1
ATOM 1408 O O . GLU A 1 183 ? -13.754 7.084 18.878 1.00 94.94 183 GLU A O 1
ATOM 1413 N N . ARG A 1 184 ? -11.611 7.260 18.247 1.00 93.88 184 ARG A N 1
ATOM 1414 C CA . ARG A 1 184 ? -11.741 8.651 17.789 1.00 93.88 184 ARG A CA 1
ATOM 1415 C C . ARG A 1 184 ? -12.775 8.828 16.684 1.00 93.88 184 ARG A C 1
ATOM 1417 O O . ARG A 1 184 ? -13.438 9.862 16.669 1.00 93.88 184 ARG A O 1
ATOM 1424 N N . VAL A 1 185 ? -12.897 7.859 15.779 1.00 95.06 185 VAL A N 1
ATOM 1425 C CA . VAL A 1 185 ? -13.925 7.879 14.730 1.00 95.06 185 VAL A CA 1
ATOM 1426 C C . VAL A 1 185 ? -15.309 7.651 15.337 1.00 95.06 185 VAL A C 1
ATOM 1428 O O . VAL A 1 185 ? -16.221 8.428 15.072 1.00 95.06 185 VAL A O 1
ATOM 1431 N N . ARG A 1 186 ? -15.460 6.665 16.233 1.00 94.25 186 ARG A N 1
ATOM 1432 C CA . ARG A 1 186 ? -16.726 6.389 16.942 1.00 94.25 186 ARG A CA 1
ATOM 1433 C C . ARG A 1 186 ? -17.219 7.573 17.777 1.00 94.25 186 ARG A C 1
ATOM 1435 O O . ARG A 1 186 ? -18.415 7.814 17.852 1.00 94.25 186 ARG A O 1
ATOM 1442 N N . GLU A 1 187 ? -16.304 8.317 18.390 1.00 95.19 187 GLU A N 1
ATOM 1443 C CA . GLU A 1 187 ? -16.605 9.519 19.176 1.00 95.19 187 GLU A CA 1
ATOM 1444 C C . GLU A 1 187 ? -16.835 10.776 18.310 1.00 95.19 187 GLU A C 1
ATOM 1446 O O . GLU A 1 187 ? -17.022 11.861 18.859 1.00 95.19 187 GLU A O 1
ATOM 1451 N N . GLY A 1 188 ? -16.752 10.675 16.977 1.00 92.38 188 GLY A N 1
ATOM 1452 C CA . GLY A 1 188 ? -16.882 11.818 16.065 1.00 92.38 188 GLY A CA 1
ATOM 1453 C C . GLY A 1 188 ? -15.735 12.832 16.157 1.00 92.38 188 GLY A C 1
ATOM 1454 O O . GLY A 1 188 ? -15.869 13.966 15.706 1.00 92.38 188 GLY A O 1
ATOM 1455 N N . ARG A 1 189 ? -14.596 12.454 16.753 1.00 90.81 189 ARG A N 1
ATOM 1456 C CA . ARG A 1 189 ? -13.418 13.325 16.922 1.00 90.81 189 ARG A CA 1
ATOM 1457 C C . ARG A 1 189 ? -12.507 13.356 15.693 1.00 90.81 189 ARG A C 1
ATOM 1459 O O . ARG A 1 189 ? -11.586 14.172 15.667 1.00 90.81 189 ARG A O 1
ATOM 1466 N N . ARG A 1 190 ? -12.687 12.424 14.752 1.00 90.12 190 ARG A N 1
ATOM 1467 C CA . ARG A 1 190 ? -11.981 12.319 13.462 1.00 90.12 190 ARG A CA 1
ATOM 1468 C C . ARG A 1 190 ? -12.883 11.665 12.424 1.00 90.12 190 ARG A C 1
ATOM 1470 O O . ARG A 1 190 ? -13.672 10.792 12.785 1.00 90.12 190 ARG A O 1
ATOM 1477 N N . SER A 1 191 ? -12.709 12.018 11.155 1.00 93.19 191 SER A N 1
ATOM 1478 C CA . SER A 1 191 ? -13.295 11.245 10.057 1.00 93.19 191 SER A CA 1
ATOM 1479 C C . SER A 1 191 ? -12.544 9.913 9.856 1.00 93.19 191 SER A C 1
ATOM 1481 O O . SER A 1 191 ? -11.375 9.790 10.258 1.00 93.19 191 SER A O 1
ATOM 1483 N N . PRO A 1 192 ? -13.173 8.901 9.230 1.00 95.31 192 PRO A N 1
ATOM 1484 C CA . PRO A 1 192 ? -12.492 7.666 8.849 1.00 95.31 192 PRO A CA 1
ATOM 1485 C C . PRO A 1 192 ? -11.251 7.897 7.973 1.00 95.31 192 PRO A C 1
ATOM 1487 O O . PRO A 1 192 ? -10.226 7.251 8.181 1.00 95.31 192 PRO A O 1
ATOM 1490 N N . GLU A 1 193 ? -11.304 8.853 7.047 1.00 93.56 193 GLU A N 1
ATOM 1491 C CA . GLU A 1 193 ? -10.213 9.216 6.134 1.00 93.56 193 GLU A CA 1
ATOM 1492 C C . GLU A 1 193 ? -9.042 9.852 6.893 1.00 93.56 193 GLU A C 1
ATOM 1494 O O . GLU A 1 193 ? -7.888 9.464 6.705 1.00 93.56 193 GLU A O 1
ATOM 1499 N N . GLU A 1 194 ? -9.319 10.773 7.821 1.00 91.50 194 GLU A N 1
ATOM 1500 C CA . GLU A 1 194 ? -8.287 11.397 8.660 1.00 91.50 194 GLU A CA 1
ATOM 1501 C C . GLU A 1 194 ? -7.588 10.375 9.567 1.00 91.50 194 GLU A C 1
ATOM 1503 O O . GLU A 1 194 ? -6.376 10.448 9.821 1.00 91.50 194 GLU A O 1
ATOM 1508 N N . ALA A 1 195 ? -8.355 9.424 10.098 1.00 93.12 195 ALA A N 1
ATOM 1509 C CA . ALA A 1 195 ? -7.839 8.330 10.906 1.00 93.12 195 ALA A CA 1
ATOM 1510 C C . ALA A 1 195 ? -7.018 7.342 10.057 1.00 93.12 195 ALA A C 1
ATOM 1512 O O . ALA A 1 195 ? -5.923 6.955 10.473 1.00 93.12 195 ALA A O 1
ATOM 1513 N N . ALA A 1 196 ? -7.476 7.004 8.851 1.00 94.75 196 ALA A N 1
ATOM 1514 C CA . ALA A 1 196 ? -6.754 6.157 7.907 1.00 94.75 196 ALA A CA 1
ATOM 1515 C C . ALA A 1 196 ? -5.422 6.781 7.470 1.00 94.75 196 ALA A C 1
ATOM 1517 O O . ALA A 1 196 ? -4.383 6.127 7.570 1.00 94.75 196 ALA A O 1
ATOM 1518 N N . GLY A 1 197 ? -5.425 8.061 7.085 1.00 92.62 197 GLY A N 1
ATOM 1519 C CA . GLY A 1 197 ? -4.206 8.800 6.751 1.00 92.62 197 GLY A CA 1
ATOM 1520 C C . GLY A 1 197 ? -3.238 8.884 7.936 1.00 92.62 197 GLY A C 1
ATOM 1521 O O . GLY A 1 197 ? -2.025 8.766 7.773 1.00 92.62 197 GLY A O 1
ATOM 1522 N N . THR A 1 198 ? -3.759 8.986 9.165 1.00 91.19 198 THR A N 1
ATOM 1523 C CA . THR A 1 198 ? -2.926 8.929 10.378 1.00 91.19 198 THR A CA 1
ATOM 1524 C C . THR A 1 198 ? -2.242 7.572 10.542 1.00 91.19 198 THR A C 1
ATOM 1526 O O . THR A 1 198 ? -1.065 7.542 10.896 1.00 91.19 198 THR A O 1
ATOM 1529 N N . LEU A 1 199 ? -2.942 6.462 10.288 1.00 93.31 199 LEU A N 1
ATOM 1530 C CA . LEU A 1 199 ? -2.359 5.116 10.347 1.00 93.31 199 LEU A CA 1
ATOM 1531 C C . LEU A 1 199 ? -1.333 4.894 9.229 1.00 93.31 199 LEU A C 1
ATOM 1533 O O . LEU A 1 199 ? -0.255 4.363 9.500 1.00 93.31 199 LEU A O 1
ATOM 1537 N N . ALA A 1 200 ? -1.634 5.351 8.010 1.00 93.50 200 ALA A N 1
ATOM 1538 C CA . ALA A 1 200 ? -0.764 5.213 6.844 1.00 93.50 200 ALA A CA 1
ATOM 1539 C C . ALA A 1 200 ? 0.632 5.809 7.083 1.00 93.50 200 ALA A C 1
ATOM 1541 O O . ALA A 1 200 ? 1.624 5.188 6.714 1.00 93.50 200 ALA A O 1
ATOM 1542 N N . ARG A 1 201 ? 0.727 6.927 7.817 1.00 89.69 201 ARG A N 1
ATOM 1543 C CA . ARG A 1 201 ? 2.003 7.579 8.179 1.00 89.69 201 ARG A CA 1
ATOM 1544 C C . ARG A 1 201 ? 2.971 6.712 8.974 1.00 89.69 201 ARG A C 1
ATOM 1546 O O . ARG A 1 201 ? 4.174 6.946 8.941 1.00 89.69 201 ARG A O 1
ATOM 1553 N N . PHE A 1 202 ? 2.462 5.741 9.727 1.00 90.56 202 PHE A N 1
ATOM 1554 C CA . PHE A 1 202 ? 3.315 4.814 10.470 1.00 90.56 202 PHE A CA 1
ATOM 1555 C C . PHE A 1 202 ? 3.771 3.639 9.603 1.00 90.56 202 PHE A C 1
ATOM 1557 O O . PHE A 1 202 ? 4.732 2.958 9.951 1.00 90.56 202 PHE A O 1
ATOM 1564 N N . CYS A 1 203 ? 3.134 3.405 8.455 1.00 92.12 203 CYS A N 1
ATOM 1565 C CA . CYS A 1 203 ? 3.624 2.464 7.463 1.00 92.12 203 CYS A CA 1
ATOM 1566 C C . CYS A 1 203 ? 4.709 3.125 6.613 1.00 92.12 203 CYS A C 1
ATOM 1568 O O . CYS A 1 203 ? 4.462 3.625 5.518 1.00 92.12 203 CYS A O 1
ATOM 1570 N N . VAL A 1 204 ? 5.936 3.096 7.128 1.00 87.81 204 VAL A N 1
ATOM 1571 C CA . VAL A 1 204 ? 7.071 3.779 6.502 1.00 87.81 204 VAL A CA 1
ATOM 1572 C C . VAL A 1 204 ? 7.361 3.299 5.081 1.00 87.81 204 VAL A C 1
ATOM 1574 O O . VAL A 1 204 ? 7.794 4.098 4.285 1.00 87.81 204 VAL A O 1
ATOM 1577 N N . CYS A 1 205 ? 7.078 2.054 4.694 1.00 90.50 205 CYS A N 1
ATOM 1578 C CA . CYS A 1 205 ? 7.313 1.609 3.312 1.00 90.50 205 CYS A CA 1
ATOM 1579 C C . CYS A 1 205 ? 6.192 1.975 2.318 1.00 90.50 205 CYS A C 1
ATOM 1581 O O . CYS A 1 205 ? 6.311 1.652 1.141 1.00 90.50 205 CYS A O 1
ATOM 1583 N N . GLY A 1 206 ? 5.096 2.599 2.771 1.00 92.94 206 GLY A N 1
ATOM 1584 C CA . GLY A 1 206 ? 4.020 3.082 1.895 1.00 92.94 206 GLY A CA 1
ATOM 1585 C C . GLY A 1 206 ? 3.074 2.025 1.325 1.00 92.94 206 GLY A C 1
ATOM 1586 O O . GLY A 1 206 ? 2.296 2.328 0.430 1.00 92.94 206 GLY A O 1
ATOM 1587 N N . VAL A 1 207 ? 3.075 0.800 1.857 1.00 95.50 207 VAL A N 1
ATOM 1588 C CA . VAL A 1 207 ? 2.190 -0.277 1.365 1.00 95.50 207 VAL A CA 1
ATOM 1589 C C . VAL A 1 207 ? 0.786 -0.232 1.971 1.00 95.50 207 VAL A C 1
ATOM 1591 O O . VAL A 1 207 ? -0.099 -0.964 1.541 1.00 95.50 207 VAL A O 1
ATOM 1594 N N . PHE A 1 208 ? 0.562 0.573 3.011 1.00 95.81 208 PHE A N 1
ATOM 1595 C CA . PHE A 1 208 ? -0.727 0.651 3.701 1.00 95.81 208 PHE A CA 1
ATOM 1596 C C . PHE A 1 208 ? -1.825 1.155 2.762 1.00 95.81 208 PHE A C 1
ATOM 1598 O O . PHE A 1 208 ? -1.612 2.132 2.051 1.00 95.81 208 PHE A O 1
ATOM 1605 N N . ASN A 1 209 ? -2.996 0.517 2.795 1.00 97.00 209 ASN A N 1
ATOM 1606 C CA . ASN A 1 209 ? -4.146 0.897 1.979 1.00 97.00 209 ASN A CA 1
ATOM 1607 C C . ASN A 1 209 ? -5.082 1.818 2.791 1.00 97.00 209 ASN A C 1
ATOM 1609 O O . ASN A 1 209 ? -5.835 1.324 3.640 1.00 97.00 209 ASN A O 1
ATOM 1613 N N . PRO A 1 210 ? -5.033 3.151 2.589 1.00 95.88 210 PRO A N 1
ATOM 1614 C CA . PRO A 1 210 ? -5.847 4.090 3.357 1.00 95.88 210 PRO A CA 1
ATOM 1615 C C . PRO A 1 210 ? -7.344 3.969 3.036 1.00 95.88 210 PRO A C 1
ATOM 1617 O O . PRO A 1 210 ? -8.157 4.152 3.939 1.00 95.88 210 PRO A O 1
ATOM 1620 N N . ALA A 1 211 ? -7.720 3.602 1.806 1.00 95.88 211 ALA A N 1
ATOM 1621 C CA . ALA A 1 211 ? -9.119 3.430 1.413 1.00 95.88 211 ALA A CA 1
ATOM 1622 C C . ALA A 1 211 ? -9.769 2.255 2.161 1.00 95.88 211 ALA A C 1
ATOM 1624 O O . ALA A 1 211 ? -10.819 2.408 2.794 1.00 95.88 211 ALA A O 1
ATOM 1625 N N . ARG A 1 212 ? -9.084 1.105 2.197 1.00 95.75 212 ARG A N 1
ATOM 1626 C CA . ARG A 1 212 ? -9.497 -0.048 3.008 1.00 95.75 212 ARG A CA 1
ATOM 1627 C C . ARG A 1 212 ? -9.569 0.304 4.495 1.00 95.75 212 ARG A C 1
ATOM 1629 O O . ARG A 1 212 ? -10.544 -0.045 5.161 1.00 95.75 212 ARG A O 1
ATOM 1636 N N . ALA A 1 213 ? -8.572 1.019 5.025 1.00 96.38 213 ALA A N 1
ATOM 1637 C CA . ALA A 1 213 ? -8.583 1.468 6.419 1.00 96.38 213 ALA A CA 1
ATOM 1638 C C . ALA A 1 213 ? -9.797 2.343 6.743 1.00 96.38 213 ALA A C 1
ATOM 1640 O O . ALA A 1 213 ? -10.446 2.109 7.761 1.00 96.38 213 ALA A O 1
ATOM 1641 N N . ALA A 1 214 ? -10.106 3.329 5.896 1.00 96.31 214 ALA A N 1
ATOM 1642 C CA . ALA A 1 214 ? -11.230 4.238 6.096 1.00 96.31 214 ALA A CA 1
ATOM 1643 C C . ALA A 1 214 ? -12.557 3.466 6.160 1.00 96.31 214 ALA A C 1
ATOM 1645 O O . ALA A 1 214 ? -13.348 3.683 7.076 1.00 96.31 214 ALA A O 1
ATOM 1646 N N . ARG A 1 215 ? -12.762 2.475 5.282 1.00 95.38 215 ARG A N 1
ATOM 1647 C CA . ARG A 1 215 ? -13.950 1.606 5.342 1.00 95.38 215 ARG A CA 1
ATOM 1648 C C . ARG A 1 215 ? -14.047 0.835 6.661 1.00 95.38 215 ARG A C 1
ATOM 1650 O O . ARG A 1 215 ? -15.108 0.833 7.282 1.00 95.38 215 ARG A O 1
ATOM 1657 N N . ILE A 1 216 ? -12.950 0.211 7.106 1.00 95.31 216 ILE A N 1
ATOM 1658 C CA . ILE A 1 216 ? -12.910 -0.521 8.386 1.00 95.31 216 ILE A CA 1
ATOM 1659 C C . ILE A 1 216 ? -13.234 0.421 9.556 1.00 95.31 216 ILE A C 1
ATOM 1661 O O . ILE A 1 216 ? -14.005 0.069 10.447 1.00 95.31 216 ILE A O 1
ATOM 1665 N N . LEU A 1 217 ? -12.660 1.627 9.548 1.00 96.00 217 LEU A N 1
ATOM 1666 C CA . LEU A 1 217 ? -12.854 2.642 10.585 1.00 96.00 217 LEU A CA 1
ATOM 1667 C C . LEU A 1 217 ? -14.293 3.168 10.638 1.00 96.00 217 LEU A C 1
ATOM 1669 O O . LEU A 1 217 ? -14.801 3.418 11.728 1.00 96.00 217 LEU A O 1
ATOM 1673 N N . ALA A 1 218 ? -14.955 3.289 9.487 1.00 94.62 218 ALA A N 1
ATOM 1674 C CA . ALA A 1 218 ? -16.358 3.684 9.387 1.00 94.62 218 ALA A CA 1
ATOM 1675 C C . ALA A 1 218 ? -17.339 2.606 9.890 1.00 94.62 218 ALA A C 1
ATOM 1677 O O . ALA A 1 218 ? -18.538 2.859 9.960 1.00 94.62 218 ALA A O 1
ATOM 1678 N N . GLY A 1 219 ? -16.855 1.398 10.214 1.00 86.88 219 GLY A N 1
ATOM 1679 C CA . GLY A 1 219 ? -17.716 0.247 10.490 1.00 86.88 219 GLY A CA 1
ATOM 1680 C C . GLY A 1 219 ? -18.445 -0.256 9.242 1.00 86.88 219 GLY A C 1
ATOM 1681 O O . GLY A 1 219 ? -19.476 -0.909 9.362 1.00 86.88 219 GLY A O 1
ATOM 1682 N N . GLY A 1 220 ? -17.937 0.075 8.050 1.00 72.12 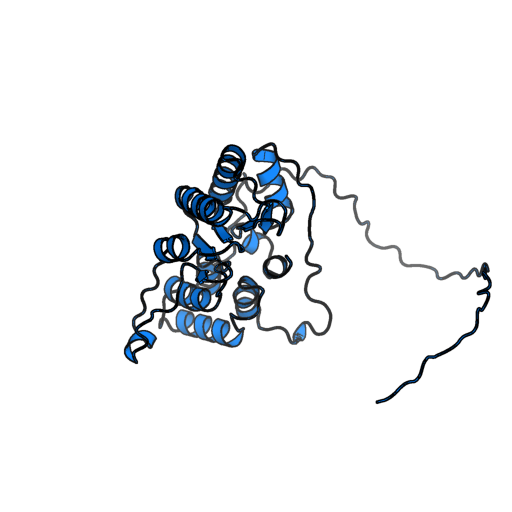220 GLY A N 1
ATOM 1683 C CA . GLY A 1 220 ? -18.520 -0.369 6.794 1.00 72.12 220 GLY A CA 1
ATOM 1684 C C . GLY A 1 220 ? -18.375 -1.877 6.626 1.00 72.12 220 GLY A C 1
ATOM 1685 O O . GLY A 1 220 ? -17.291 -2.435 6.827 1.00 72.12 220 GLY A O 1
ATOM 1686 N N . GLU A 1 221 ? -19.463 -2.524 6.215 1.00 62.00 221 GLU A N 1
ATOM 1687 C CA . GLU A 1 221 ? -19.419 -3.898 5.723 1.00 62.00 221 GLU A CA 1
ATOM 1688 C C . GLU A 1 221 ? -18.475 -3.995 4.507 1.00 62.00 221 GLU A C 1
ATOM 1690 O O . GLU A 1 221 ? -18.284 -3.011 3.776 1.00 62.00 221 GLU A O 1
ATOM 1695 N N . PRO A 1 222 ? -17.857 -5.162 4.269 1.00 61.81 222 PRO A N 1
ATOM 1696 C CA . PRO A 1 222 ? -17.032 -5.381 3.091 1.00 61.81 222 PRO A CA 1
ATOM 1697 C C . PRO A 1 222 ? -17.775 -5.054 1.786 1.00 61.81 222 PRO A C 1
ATOM 1699 O O . PRO A 1 222 ? -18.982 -5.284 1.678 1.00 61.81 222 PRO A O 1
ATOM 1702 N N . ARG A 1 223 ? -17.065 -4.558 0.762 1.00 57.25 223 ARG A N 1
ATOM 1703 C CA . ARG A 1 223 ? -17.688 -4.324 -0.550 1.00 57.25 223 ARG A CA 1
ATOM 1704 C C . ARG A 1 223 ? -18.158 -5.666 -1.122 1.00 57.25 223 ARG A C 1
ATOM 1706 O O . ARG A 1 223 ? -17.394 -6.624 -1.197 1.00 57.25 223 ARG A O 1
ATOM 1713 N N . GLY A 1 224 ? -19.431 -5.739 -1.507 1.00 51.00 224 GLY A N 1
ATOM 1714 C CA . GLY A 1 224 ? -19.982 -6.919 -2.165 1.00 51.00 224 GLY A CA 1
ATOM 1715 C C . GLY A 1 224 ? -19.238 -7.209 -3.469 1.00 51.00 224 GLY A C 1
ATOM 1716 O O . GLY A 1 224 ? -18.977 -6.304 -4.254 1.00 51.00 224 GLY A O 1
ATOM 1717 N N . VAL A 1 225 ? -18.912 -8.480 -3.692 1.00 50.03 225 VAL A N 1
ATOM 1718 C CA . VAL A 1 225 ? -18.248 -8.980 -4.903 1.00 50.03 225 VAL A CA 1
ATOM 1719 C C . VAL A 1 225 ? -19.183 -8.756 -6.106 1.00 50.03 225 VAL A C 1
ATOM 1721 O O . VAL A 1 225 ? -20.238 -9.400 -6.210 1.00 50.03 225 VAL A O 1
ATOM 1724 N N . GLY A 1 226 ? -18.828 -7.829 -7.003 1.00 46.50 226 GLY A N 1
ATOM 1725 C CA . GLY A 1 226 ? -19.559 -7.565 -8.244 1.00 46.50 226 GLY A CA 1
ATOM 1726 C C . GLY A 1 226 ? -19.600 -8.786 -9.175 1.00 46.50 226 GLY A C 1
ATOM 1727 O O . GLY A 1 226 ? -18.869 -9.756 -9.006 1.00 46.50 226 GLY A O 1
ATOM 1728 N N . ALA A 1 227 ? -20.463 -8.785 -10.192 1.00 38.81 227 ALA A N 1
ATOM 1729 C CA . ALA A 1 227 ? -20.564 -9.922 -11.121 1.00 38.81 227 ALA A CA 1
ATOM 1730 C C . ALA A 1 227 ? -19.250 -10.197 -11.890 1.00 38.81 227 ALA A C 1
ATOM 1732 O O . ALA A 1 227 ? -18.952 -11.348 -12.178 1.00 38.81 227 ALA A O 1
ATOM 1733 N N . ARG A 1 228 ? -18.435 -9.162 -12.149 1.00 46.53 228 ARG A N 1
ATOM 1734 C CA . ARG A 1 228 ? -17.081 -9.290 -12.730 1.00 46.53 228 ARG A CA 1
ATOM 1735 C C . ARG A 1 228 ? -16.034 -9.795 -11.731 1.00 46.53 228 ARG A C 1
ATOM 1737 O O . ARG A 1 228 ? -15.029 -10.366 -12.130 1.00 46.53 228 ARG A O 1
ATOM 1744 N N . ASP A 1 229 ? -16.299 -9.611 -10.441 1.00 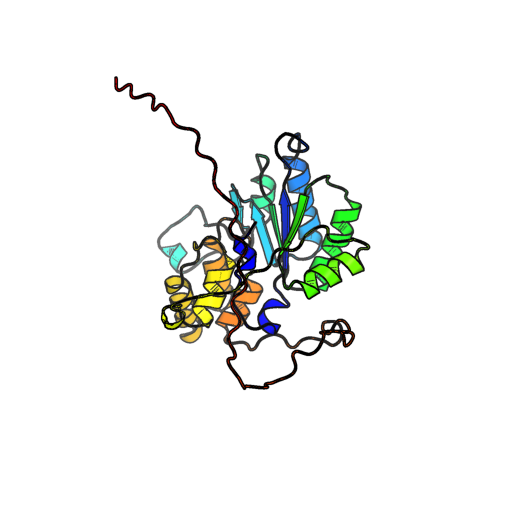45.22 229 ASP A N 1
ATOM 1745 C CA . ASP A 1 229 ? -15.441 -10.034 -9.338 1.00 45.22 229 ASP A CA 1
ATOM 1746 C C . ASP A 1 229 ? -15.619 -11.519 -8.981 1.00 45.22 229 ASP A C 1
ATOM 1748 O O . ASP A 1 229 ? -14.748 -12.129 -8.362 1.00 45.22 229 ASP A O 1
ATOM 1752 N N . ARG A 1 230 ? -16.740 -12.125 -9.386 1.00 47.59 230 ARG A N 1
ATOM 1753 C CA . ARG A 1 230 ? -16.947 -13.577 -9.377 1.00 47.59 230 ARG A CA 1
ATOM 1754 C C . ARG A 1 230 ? -16.358 -14.161 -10.649 1.00 47.59 230 ARG A C 1
ATOM 1756 O O . ARG A 1 230 ? -17.101 -14.721 -11.450 1.00 47.59 230 ARG A O 1
ATOM 1763 N N . GLY A 1 231 ? -15.051 -13.980 -10.862 1.00 39.59 231 GLY A N 1
ATOM 1764 C CA . GLY A 1 231 ? -14.355 -14.712 -11.917 1.00 39.59 231 GLY A CA 1
ATOM 1765 C C . GLY A 1 231 ? -14.840 -16.153 -11.854 1.00 39.59 231 GLY A C 1
ATOM 1766 O O . GLY A 1 231 ? -14.813 -16.724 -10.766 1.00 39.59 231 GLY A O 1
ATOM 1767 N N . GLU A 1 232 ? -15.425 -16.644 -12.948 1.00 38.16 232 GLU A N 1
ATOM 1768 C CA . GLU A 1 232 ? -16.088 -17.943 -13.013 1.00 38.16 232 GLU A CA 1
ATOM 1769 C C . GLU A 1 232 ? -15.176 -18.986 -12.369 1.00 38.16 232 GLU A C 1
ATOM 1771 O O . GLU A 1 232 ? -14.187 -19.437 -12.952 1.00 38.16 232 GLU A O 1
ATOM 1776 N N . LEU A 1 233 ? -15.478 -19.316 -11.114 1.00 39.81 233 LEU A N 1
ATOM 1777 C CA . LEU A 1 233 ? -14.912 -20.457 -10.435 1.00 39.81 233 LEU A CA 1
ATOM 1778 C C . LEU A 1 233 ? -15.582 -21.636 -11.117 1.00 39.81 233 LEU A C 1
ATOM 1780 O O . LEU A 1 233 ? -16.657 -22.073 -10.711 1.00 39.81 233 LEU A O 1
ATOM 1784 N N . GLY A 1 234 ? -14.968 -22.096 -12.207 1.00 31.69 234 GLY A N 1
ATOM 1785 C CA . GLY A 1 234 ? -15.217 -23.428 -12.716 1.00 31.69 234 GLY A CA 1
ATOM 1786 C C . GLY A 1 234 ? -15.159 -24.385 -11.532 1.00 31.69 234 GLY A C 1
ATOM 1787 O O . GLY A 1 234 ? -14.213 -24.356 -10.741 1.00 31.69 234 GLY A O 1
ATOM 1788 N N . GLU A 1 235 ? -16.220 -25.165 -11.379 1.00 33.44 235 GLU A N 1
ATOM 1789 C CA . GLU A 1 235 ? -16.384 -26.212 -10.383 1.00 33.44 235 GLU A CA 1
ATOM 1790 C C . GLU A 1 235 ? -15.241 -27.230 -10.503 1.00 33.44 235 GLU A C 1
ATOM 1792 O O . GLU A 1 235 ? -15.373 -28.256 -11.163 1.00 33.44 235 GLU A O 1
ATOM 1797 N N . HIS A 1 236 ? -14.081 -26.949 -9.914 1.00 33.75 236 HIS A N 1
ATOM 1798 C CA . HIS A 1 236 ? -12.988 -27.912 -9.789 1.00 33.75 236 HIS A CA 1
ATOM 1799 C C . HIS A 1 236 ? -12.124 -27.621 -8.560 1.00 33.75 236 HIS A C 1
ATOM 1801 O O . HIS A 1 236 ? -10.901 -27.527 -8.610 1.00 33.75 236 HIS A O 1
ATOM 1807 N N . LEU A 1 237 ? -12.781 -27.524 -7.407 1.00 31.30 237 LEU A N 1
ATOM 1808 C CA . LEU A 1 237 ? -12.169 -27.992 -6.169 1.00 31.30 237 LEU A CA 1
ATOM 1809 C C . LEU A 1 237 ? -12.528 -29.481 -6.044 1.00 31.30 237 LEU A C 1
ATOM 1811 O O . LEU A 1 237 ? -13.719 -29.783 -5.942 1.00 31.30 237 LEU A O 1
ATOM 1815 N N . PRO A 1 238 ? -11.571 -30.431 -6.070 1.00 32.56 238 PRO A N 1
ATOM 1816 C CA . PRO A 1 238 ? -11.889 -31.815 -5.749 1.00 32.56 238 PRO A CA 1
ATOM 1817 C C . PRO A 1 238 ? -12.441 -31.859 -4.321 1.00 32.56 238 PRO A C 1
ATOM 1819 O O . PRO A 1 238 ? -11.793 -31.421 -3.368 1.00 32.56 238 PRO A O 1
ATOM 1822 N N . GLY A 1 239 ? -13.686 -32.322 -4.212 1.00 28.33 239 GLY A N 1
ATOM 1823 C CA . GLY A 1 239 ? -14.470 -32.304 -2.989 1.00 28.33 239 GLY A CA 1
ATOM 1824 C C . GLY A 1 239 ? -13.752 -32.987 -1.832 1.00 28.33 239 GLY A C 1
ATOM 1825 O O . GLY A 1 239 ? -13.410 -34.168 -1.889 1.00 28.33 239 GLY A O 1
ATOM 1826 N N . VAL A 1 240 ? -13.579 -32.245 -0.743 1.00 32.00 240 VAL A N 1
ATOM 1827 C CA . VAL A 1 240 ? -13.326 -32.830 0.569 1.00 32.00 240 VAL A CA 1
ATOM 1828 C C . VAL A 1 240 ? -14.641 -33.468 1.014 1.00 32.00 240 VAL A C 1
ATOM 1830 O O . VAL A 1 240 ? -15.553 -32.786 1.478 1.00 32.00 240 VAL A O 1
ATOM 1833 N N . HIS A 1 241 ? -14.772 -34.777 0.799 1.00 28.41 241 HIS A N 1
ATOM 1834 C CA . HIS A 1 241 ? -15.896 -35.554 1.318 1.00 28.41 241 HIS A CA 1
ATOM 1835 C C . HIS A 1 241 ? -15.899 -35.520 2.858 1.00 28.41 241 HIS A C 1
ATOM 1837 O O . HIS A 1 241 ? -14.844 -35.718 3.468 1.00 28.41 241 HIS A O 1
ATOM 1843 N N . PRO A 1 242 ? -17.062 -35.322 3.504 1.00 30.83 242 PRO A N 1
ATOM 1844 C CA . PRO A 1 242 ? -17.162 -35.374 4.952 1.00 30.83 242 PRO A CA 1
ATOM 1845 C C . PRO A 1 242 ? -17.152 -36.828 5.449 1.00 30.83 242 PRO A C 1
ATOM 1847 O O . PRO A 1 242 ? -17.808 -37.704 4.890 1.00 30.83 242 PRO A O 1
ATOM 1850 N N . GLU A 1 243 ? -16.373 -37.034 6.509 1.00 30.61 243 GLU A N 1
ATOM 1851 C CA . GLU A 1 243 ? -16.426 -38.087 7.528 1.00 30.61 243 GLU A CA 1
ATOM 1852 C C . GLU A 1 243 ? -16.735 -39.542 7.126 1.00 30.61 243 GLU A C 1
ATOM 1854 O O . GLU A 1 243 ? -17.874 -39.945 6.897 1.00 30.61 243 GLU A O 1
ATOM 1859 N N . LYS A 1 244 ? -15.728 -40.406 7.316 1.00 27.06 244 LYS A N 1
ATOM 1860 C CA . LYS A 1 244 ? -15.938 -41.700 7.981 1.00 27.06 244 LYS A CA 1
ATOM 1861 C C . LYS A 1 244 ? -14.871 -41.915 9.050 1.00 27.06 244 LYS A C 1
ATOM 1863 O O . LYS A 1 244 ? -13.767 -42.373 8.770 1.00 27.06 244 LYS A O 1
ATOM 1868 N N . HIS A 1 245 ? -15.229 -41.636 10.300 1.00 32.47 245 HIS A N 1
ATOM 1869 C CA . HIS A 1 245 ? -14.613 -42.309 11.436 1.00 32.47 245 HIS A CA 1
ATOM 1870 C C . HIS A 1 245 ? -14.888 -43.816 11.316 1.00 32.47 245 HIS A C 1
ATOM 1872 O O . HIS A 1 245 ? -16.043 -44.227 11.310 1.00 32.47 245 HIS A O 1
ATOM 1878 N N . SER A 1 246 ? -13.851 -44.652 11.238 1.00 29.03 246 SER A N 1
ATOM 1879 C CA . SER A 1 246 ? -13.666 -45.781 12.164 1.00 29.03 246 SER A CA 1
ATOM 1880 C C . SER A 1 246 ? -12.451 -46.644 11.796 1.00 29.03 246 SER A C 1
ATOM 1882 O O . SER A 1 246 ? -12.181 -46.907 10.629 1.00 29.03 246 SER A O 1
ATOM 1884 N N . ARG A 1 247 ? -11.823 -47.160 12.861 1.00 27.28 247 ARG A N 1
ATOM 1885 C CA . ARG A 1 247 ? -10.918 -48.322 12.943 1.00 27.28 247 ARG A CA 1
ATOM 1886 C C . ARG A 1 247 ? -9.429 -48.073 12.697 1.00 27.28 247 ARG A C 1
ATOM 1888 O O . ARG A 1 247 ? -8.876 -48.269 11.625 1.00 27.28 247 ARG A O 1
ATOM 1895 N N . ILE A 1 248 ? -8.789 -47.777 13.826 1.00 30.64 248 ILE A N 1
ATOM 1896 C CA . ILE A 1 248 ? -7.474 -48.288 14.217 1.00 30.64 248 ILE A CA 1
ATOM 1897 C C . ILE A 1 248 ? -7.354 -49.769 13.818 1.00 30.64 248 ILE A C 1
ATOM 1899 O O . ILE A 1 248 ? -8.139 -50.595 14.283 1.00 30.64 248 ILE A O 1
ATOM 1903 N N . ALA A 1 249 ? -6.340 -50.101 13.024 1.00 28.17 249 ALA A N 1
ATOM 1904 C CA . ALA A 1 249 ? -5.729 -51.422 13.000 1.00 28.17 249 ALA A CA 1
ATOM 1905 C C . ALA A 1 249 ? -4.240 -51.263 12.680 1.00 28.17 249 ALA A C 1
ATOM 1907 O O . ALA A 1 249 ? -3.845 -50.585 11.734 1.00 28.17 249 ALA A O 1
ATOM 1908 N N . SER A 1 250 ? -3.427 -51.846 13.547 1.00 31.75 250 SER A N 1
ATOM 1909 C CA . SER A 1 250 ? -1.980 -51.891 13.483 1.00 31.75 250 SER A CA 1
ATOM 1910 C C . SER A 1 250 ? -1.496 -52.769 12.329 1.00 31.75 250 SER A C 1
ATOM 1912 O O . SER A 1 250 ? -1.991 -53.873 12.125 1.00 31.75 250 SER A O 1
ATOM 1914 N N . SER A 1 251 ? -0.423 -52.350 11.662 1.00 29.73 251 SER A N 1
ATOM 1915 C CA . SER A 1 251 ? 0.553 -53.299 11.126 1.00 29.73 251 SER A CA 1
ATOM 1916 C C . SER A 1 251 ? 1.919 -52.634 11.029 1.00 29.73 251 SER A C 1
ATOM 1918 O O . SER A 1 251 ? 2.151 -51.742 10.215 1.00 29.73 251 SER A O 1
ATOM 1920 N N . ARG A 1 252 ? 2.821 -53.087 11.902 1.00 30.98 252 ARG A N 1
ATOM 1921 C CA . ARG A 1 252 ? 4.267 -52.914 11.781 1.00 30.98 252 ARG A CA 1
ATOM 1922 C C . ARG A 1 252 ? 4.730 -53.489 10.439 1.00 30.98 252 ARG A C 1
ATOM 1924 O O . ARG A 1 252 ? 4.383 -54.624 10.133 1.00 30.98 252 ARG A O 1
ATOM 1931 N N . ALA A 1 253 ? 5.586 -52.768 9.726 1.00 30.23 253 ALA A N 1
ATOM 1932 C CA . ALA A 1 253 ? 6.550 -53.376 8.816 1.00 30.23 253 ALA A CA 1
ATOM 1933 C C . ALA A 1 253 ? 7.814 -52.510 8.765 1.00 30.23 253 ALA A C 1
ATOM 1935 O O . ALA A 1 253 ? 7.799 -51.352 8.355 1.00 30.23 253 ALA A O 1
ATOM 1936 N N . SER A 1 254 ? 8.875 -53.107 9.286 1.00 30.30 254 SER A N 1
ATOM 1937 C CA . SER A 1 254 ? 10.247 -52.644 9.413 1.00 30.30 254 SER A CA 1
ATOM 1938 C C . SER A 1 254 ? 10.889 -52.239 8.084 1.00 30.30 254 SER A C 1
ATOM 1940 O O . SER A 1 254 ? 10.736 -52.943 7.090 1.00 30.30 254 SER A O 1
ATOM 1942 N N . ALA A 1 255 ? 11.715 -51.191 8.111 1.00 32.34 255 ALA A N 1
ATOM 1943 C CA . ALA A 1 255 ? 12.896 -51.069 7.255 1.00 32.34 255 ALA A CA 1
ATOM 1944 C C . ALA A 1 255 ? 13.872 -50.062 7.886 1.00 32.34 255 ALA A C 1
ATOM 1946 O O . ALA A 1 255 ? 13.856 -48.867 7.596 1.00 32.34 255 ALA A O 1
ATOM 1947 N N . GLU A 1 256 ? 14.702 -50.562 8.799 1.00 29.91 256 GLU A N 1
ATOM 1948 C CA . GLU A 1 256 ? 15.884 -49.869 9.306 1.00 29.91 256 GLU A CA 1
ATOM 1949 C C . GLU A 1 256 ? 16.929 -49.753 8.182 1.00 29.91 256 GLU A C 1
ATOM 1951 O O . GLU A 1 256 ? 17.215 -50.724 7.480 1.00 29.91 256 GLU A O 1
ATOM 1956 N N . ARG A 1 257 ? 17.525 -48.568 8.015 1.00 33.53 257 ARG A N 1
ATOM 1957 C CA . ARG A 1 257 ? 18.772 -48.372 7.260 1.00 33.53 257 ARG A CA 1
ATOM 1958 C C . ARG A 1 257 ? 19.877 -47.993 8.253 1.00 33.53 257 ARG A C 1
ATOM 1960 O O . ARG A 1 257 ? 19.654 -47.078 9.045 1.00 33.53 257 ARG A O 1
ATOM 1967 N N . PRO A 1 258 ? 21.049 -48.651 8.234 1.00 35.16 258 PRO A N 1
ATOM 1968 C CA . PRO A 1 258 ? 22.098 -48.386 9.207 1.00 35.16 258 PRO A CA 1
ATOM 1969 C C . PRO A 1 258 ? 22.837 -47.080 8.893 1.00 35.16 258 PRO A C 1
ATOM 1971 O O . PRO A 1 258 ? 23.250 -46.830 7.760 1.00 35.16 258 PRO A O 1
ATOM 1974 N N . LEU A 1 259 ? 23.028 -46.266 9.931 1.00 33.50 259 LEU A N 1
ATOM 1975 C CA . LEU A 1 259 ? 23.936 -45.123 9.944 1.00 33.50 259 LEU A CA 1
ATOM 1976 C C . LEU A 1 259 ? 25.366 -45.643 10.147 1.00 33.50 259 LEU A C 1
ATOM 1978 O O . LEU A 1 259 ? 25.721 -46.082 11.240 1.00 33.50 259 LEU A O 1
ATOM 1982 N N . SER A 1 260 ? 26.194 -45.600 9.104 1.00 39.78 260 SER A N 1
ATOM 1983 C CA . SER A 1 260 ? 27.635 -45.826 9.228 1.00 39.78 260 SER A CA 1
ATOM 1984 C C . SER A 1 260 ? 28.306 -44.568 9.778 1.00 39.78 260 SER A C 1
ATOM 1986 O O . SER A 1 260 ? 28.285 -43.512 9.141 1.00 39.78 260 SER A O 1
ATOM 1988 N N . GLY A 1 261 ? 28.888 -44.687 10.970 1.00 31.03 261 GLY A N 1
ATOM 1989 C CA . GLY A 1 261 ? 29.656 -43.634 11.619 1.00 31.03 261 GLY A CA 1
ATOM 1990 C C . GLY A 1 261 ? 30.989 -43.350 10.926 1.00 31.03 261 GLY A C 1
ATOM 1991 O O . GLY A 1 261 ? 31.672 -44.248 10.442 1.00 31.03 261 GLY A O 1
ATOM 1992 N N . SER A 1 262 ? 31.370 -42.077 10.944 1.00 36.59 262 SER A N 1
ATOM 1993 C CA . SER A 1 262 ? 32.734 -41.605 10.728 1.00 36.59 262 SER A CA 1
ATOM 1994 C C . SER A 1 262 ? 33.029 -40.576 11.816 1.00 36.59 262 SER A C 1
ATOM 1996 O O . SER A 1 262 ? 32.295 -39.604 12.005 1.00 36.59 262 SER A O 1
ATOM 1998 N N . SER A 1 263 ? 34.049 -40.863 12.616 1.00 35.41 263 SER A N 1
ATOM 1999 C CA . SER A 1 263 ? 34.426 -40.140 13.823 1.00 35.41 263 SER A CA 1
ATOM 2000 C C . SER A 1 263 ? 35.602 -39.187 13.579 1.00 35.41 263 SER A C 1
ATOM 2002 O O . SER A 1 263 ? 36.704 -39.669 13.352 1.00 35.41 263 SER A O 1
ATOM 2004 N N . ARG A 1 264 ? 35.354 -37.884 13.827 1.00 34.53 264 ARG A N 1
ATOM 2005 C CA . ARG A 1 264 ? 36.242 -36.862 14.456 1.00 34.53 264 ARG A CA 1
ATOM 2006 C C . ARG A 1 264 ? 37.536 -36.431 13.707 1.00 34.53 264 ARG A C 1
ATOM 2008 O O . ARG A 1 264 ? 37.991 -37.168 12.847 1.00 34.53 264 ARG A O 1
ATOM 2015 N N . PRO A 1 265 ? 38.143 -35.253 14.021 1.00 40.19 265 PRO A N 1
ATOM 2016 C CA . PRO A 1 265 ? 38.082 -34.524 15.296 1.00 40.19 265 PRO A CA 1
ATOM 2017 C C . PRO A 1 265 ? 37.733 -33.027 15.258 1.00 40.19 265 PRO A C 1
ATOM 2019 O O . PRO A 1 265 ? 37.704 -32.361 14.230 1.00 40.19 265 PRO A O 1
ATOM 2022 N N . ARG A 1 266 ? 37.430 -32.553 16.473 1.00 34.97 266 ARG A N 1
ATOM 2023 C CA . ARG A 1 266 ? 37.220 -31.165 16.886 1.00 34.97 266 ARG A CA 1
ATOM 2024 C C . ARG A 1 266 ? 38.544 -30.409 16.820 1.00 34.97 266 ARG A C 1
ATOM 2026 O O . ARG A 1 266 ? 39.559 -30.962 17.235 1.00 34.97 266 ARG A O 1
ATOM 2033 N N . ASN A 1 267 ? 38.498 -29.162 16.369 1.00 37.78 267 ASN A N 1
ATOM 2034 C CA . ASN A 1 267 ? 39.593 -28.220 16.536 1.00 37.78 267 ASN A CA 1
ATOM 2035 C C . ASN A 1 267 ? 39.155 -27.197 17.588 1.00 37.78 267 ASN A C 1
ATOM 2037 O O . ASN A 1 267 ? 38.314 -26.342 17.316 1.00 37.78 267 ASN A O 1
ATOM 2041 N N . ASP A 1 268 ? 39.678 -27.370 18.799 1.00 39.34 268 ASP A N 1
ATOM 2042 C CA . ASP A 1 268 ? 39.650 -26.372 19.858 1.00 39.34 268 ASP A CA 1
ATOM 2043 C C . ASP A 1 268 ? 40.906 -25.508 19.694 1.00 39.34 268 ASP A C 1
ATOM 2045 O O . ASP A 1 268 ? 42.019 -26.000 19.874 1.00 39.34 268 ASP A O 1
ATOM 2049 N N . THR A 1 269 ? 40.739 -24.222 19.394 1.00 43.66 269 THR A N 1
ATOM 2050 C CA . THR A 1 269 ? 41.759 -23.210 19.694 1.00 43.66 269 THR A CA 1
ATOM 2051 C C . THR A 1 269 ? 41.080 -21.905 20.088 1.00 43.66 269 THR A C 1
ATOM 2053 O O . THR A 1 269 ? 40.518 -21.183 19.269 1.00 43.66 269 THR A O 1
ATOM 2056 N N . LEU A 1 270 ? 41.128 -21.658 21.395 1.00 38.56 270 LEU A N 1
ATOM 2057 C CA . LEU A 1 270 ? 40.995 -20.364 22.048 1.00 38.56 270 LEU A CA 1
ATOM 2058 C C . LEU A 1 270 ? 42.331 -19.621 21.936 1.00 38.56 270 LEU A C 1
ATOM 2060 O O . LEU A 1 270 ? 43.342 -20.149 22.397 1.00 38.56 270 LEU A O 1
ATOM 2064 N N . THR A 1 271 ? 42.288 -18.403 21.405 1.00 46.03 271 THR A N 1
ATOM 2065 C CA . THR A 1 271 ? 43.057 -17.219 21.834 1.00 46.03 271 THR A CA 1
ATOM 2066 C C . THR A 1 271 ? 42.279 -15.992 21.404 1.00 46.03 271 THR A C 1
ATOM 2068 O O . THR A 1 271 ? 41.867 -15.982 20.221 1.00 46.03 271 THR A O 1
#

pLDDT: mean 81.1, std 22.94, range [27.06, 98.5]

Radius of gyration: 23.58 Å; chains: 1; bounding box: 64×76×44 Å